Protein AF-A0A969ZII2-F1 (afdb_monomer)

Structure (mmCIF, N/CA/C/O backbone):
data_AF-A0A969ZII2-F1
#
_entry.id   AF-A0A969ZII2-F1
#
loop_
_atom_site.group_PDB
_atom_site.id
_atom_site.type_symbol
_atom_site.label_atom_id
_atom_site.label_alt_id
_atom_site.label_comp_id
_atom_site.label_asym_id
_atom_site.label_entity_id
_atom_site.label_seq_id
_atom_site.pdbx_PDB_ins_code
_atom_site.Cartn_x
_atom_site.Cartn_y
_atom_site.Cartn_z
_atom_site.occupancy
_atom_site.B_iso_or_equiv
_atom_site.auth_seq_id
_atom_site.auth_comp_id
_atom_site.auth_asym_id
_atom_site.auth_atom_id
_atom_site.pdbx_PDB_model_num
ATOM 1 N N . MET A 1 1 ? -21.371 -10.067 -31.100 1.00 40.56 1 MET A N 1
ATOM 2 C CA . MET A 1 1 ? -20.199 -9.182 -30.939 1.00 40.56 1 MET A CA 1
ATOM 3 C C . MET A 1 1 ? -20.716 -7.781 -31.201 1.00 40.56 1 MET A C 1
ATOM 5 O O . MET A 1 1 ? -21.451 -7.639 -32.166 1.00 40.56 1 MET A O 1
ATOM 9 N N . ALA A 1 2 ? -20.507 -6.828 -30.292 1.00 44.78 2 ALA A N 1
ATOM 10 C CA . ALA A 1 2 ? -21.066 -5.484 -30.449 1.00 44.78 2 ALA A CA 1
ATOM 11 C C . ALA A 1 2 ? -20.485 -4.815 -31.708 1.00 44.78 2 ALA A C 1
ATOM 13 O O . ALA A 1 2 ? -19.288 -4.963 -31.960 1.00 44.78 2 ALA A O 1
ATOM 14 N N . ASP A 1 3 ? -21.327 -4.132 -32.487 1.00 52.25 3 ASP A N 1
ATOM 15 C CA . ASP A 1 3 ? -20.919 -3.366 -33.670 1.00 52.25 3 ASP A CA 1
ATOM 16 C C . ASP A 1 3 ? -20.067 -2.174 -33.226 1.00 52.25 3 ASP A C 1
ATOM 18 O O . ASP A 1 3 ? -20.581 -1.133 -32.823 1.00 52.25 3 ASP A O 1
ATOM 22 N N . ILE A 1 4 ? -18.747 -2.353 -33.253 1.00 57.59 4 ILE A N 1
ATOM 23 C CA . ILE A 1 4 ? -17.780 -1.288 -32.986 1.00 57.59 4 ILE A CA 1
ATOM 24 C C . ILE A 1 4 ? -17.683 -0.436 -34.250 1.00 57.59 4 ILE A C 1
ATOM 26 O O . ILE A 1 4 ? -17.290 -0.923 -35.313 1.00 57.59 4 ILE A O 1
ATOM 30 N N . THR A 1 5 ? -18.045 0.839 -34.137 1.00 71.19 5 THR A N 1
ATOM 31 C CA . THR A 1 5 ? -18.025 1.788 -35.252 1.00 71.19 5 THR A CA 1
ATOM 32 C C . THR A 1 5 ? -16.686 2.522 -35.358 1.00 71.19 5 THR A C 1
ATOM 34 O O . THR A 1 5 ? -15.853 2.517 -34.451 1.00 71.19 5 THR A O 1
ATOM 37 N N . LEU A 1 6 ? -16.459 3.187 -36.492 1.00 50.28 6 LEU A N 1
ATOM 38 C CA . LEU A 1 6 ? -15.238 3.960 -36.741 1.00 50.28 6 LEU A CA 1
ATOM 39 C C . LEU A 1 6 ? -15.107 5.170 -35.788 1.00 50.28 6 LEU A C 1
ATOM 41 O O . LEU A 1 6 ? -13.991 5.557 -35.447 1.00 50.28 6 LEU A O 1
ATOM 45 N N . ASP A 1 7 ? -16.236 5.696 -35.299 1.00 62.88 7 ASP A N 1
ATOM 46 C CA . ASP A 1 7 ? -16.294 6.740 -34.265 1.00 62.88 7 ASP A CA 1
ATOM 47 C C . ASP A 1 7 ? -15.874 6.193 -32.887 1.00 62.88 7 ASP A C 1
ATOM 49 O O . ASP A 1 7 ? -15.175 6.869 -32.130 1.00 62.88 7 ASP A O 1
ATOM 53 N N . ASP A 1 8 ? -16.200 4.927 -32.590 1.00 63.50 8 ASP A N 1
ATOM 54 C CA . ASP A 1 8 ? -15.747 4.240 -31.374 1.00 63.50 8 ASP A CA 1
ATOM 55 C C . ASP A 1 8 ? -14.230 4.014 -31.391 1.00 63.50 8 ASP A C 1
ATOM 57 O O . ASP A 1 8 ? -13.564 4.199 -30.373 1.00 63.50 8 ASP A O 1
ATOM 61 N N . LEU A 1 9 ? -13.655 3.688 -32.556 1.00 54.88 9 LEU A N 1
ATOM 62 C CA . LEU A 1 9 ? -12.205 3.539 -32.733 1.00 54.88 9 LEU A CA 1
ATOM 63 C C . LEU A 1 9 ? -11.463 4.883 -32.630 1.00 54.88 9 LEU A C 1
ATOM 65 O O . LEU A 1 9 ? -10.387 4.947 -32.032 1.00 54.88 9 LEU A O 1
ATOM 69 N N . GLN A 1 10 ? -12.042 5.969 -33.151 1.00 49.62 10 GLN A N 1
ATOM 70 C CA . GLN A 1 10 ? -11.464 7.316 -33.058 1.00 49.62 10 GLN A CA 1
ATOM 71 C C . GLN A 1 10 ? -11.546 7.897 -31.638 1.00 49.62 10 GLN A C 1
ATOM 73 O O . GLN A 1 10 ? -10.567 8.477 -31.160 1.00 49.62 10 GLN A O 1
ATOM 78 N N . LYS A 1 11 ? -12.650 7.668 -30.911 1.00 51.59 11 LYS A N 1
ATOM 79 C CA . LYS A 1 11 ? -12.756 8.002 -29.478 1.00 51.59 11 LYS A CA 1
ATOM 80 C C . LYS A 1 11 ? -11.761 7.222 -28.622 1.00 51.59 11 LYS A C 1
ATOM 82 O O . LYS A 1 11 ? -11.220 7.776 -27.665 1.00 51.59 11 LYS A O 1
ATOM 87 N N . ASN A 1 12 ? -11.481 5.966 -28.973 1.00 48.12 12 ASN A N 1
ATOM 88 C CA . ASN A 1 12 ? -10.507 5.147 -28.251 1.00 48.12 12 ASN A CA 1
ATOM 89 C C . ASN A 1 12 ? -9.057 5.604 -28.504 1.00 48.12 12 ASN A C 1
ATOM 91 O O . ASN A 1 12 ? -8.248 5.638 -27.578 1.00 48.12 12 ASN A O 1
ATOM 95 N N . LEU A 1 13 ? -8.737 6.061 -29.723 1.00 43.56 13 LEU A N 1
ATOM 96 C CA . LEU A 1 13 ? -7.446 6.702 -30.015 1.00 43.56 13 LEU A CA 1
ATOM 97 C C . LEU A 1 13 ? -7.246 8.006 -29.223 1.00 43.56 13 LEU A C 1
ATOM 99 O O . LEU A 1 13 ? -6.145 8.261 -28.740 1.00 43.56 13 LEU A O 1
ATOM 103 N N . GLY A 1 14 ? -8.303 8.812 -29.066 1.00 38.31 14 GLY A N 1
ATOM 104 C CA . GLY A 1 14 ? -8.268 10.061 -28.296 1.00 38.31 14 GLY A CA 1
ATOM 105 C C . GLY A 1 14 ? -8.141 9.861 -26.780 1.00 38.31 14 GLY A C 1
ATOM 106 O O . GLY A 1 14 ? -7.474 10.653 -26.115 1.00 38.31 14 GLY A O 1
ATOM 107 N N . ARG A 1 15 ? -8.711 8.777 -26.230 1.00 42.22 15 ARG A N 1
ATOM 108 C CA . ARG A 1 15 ? -8.587 8.419 -24.802 1.00 42.22 15 ARG A CA 1
ATOM 109 C C . ARG A 1 15 ? -7.165 8.046 -24.391 1.00 42.22 15 ARG A C 1
ATOM 111 O O . ARG A 1 15 ? -6.749 8.388 -23.290 1.00 42.22 15 ARG A O 1
ATOM 118 N N . ASN A 1 16 ? -6.397 7.415 -25.279 1.00 42.41 16 ASN A N 1
ATOM 119 C CA . ASN A 1 16 ? -5.027 6.975 -24.985 1.00 42.41 16 ASN A CA 1
ATOM 120 C C . ASN A 1 16 ? -4.009 8.123 -24.810 1.00 42.41 16 ASN A C 1
ATOM 122 O O . ASN A 1 16 ? -2.854 7.866 -24.468 1.00 42.41 16 ASN A O 1
ATOM 126 N N . LEU A 1 17 ? -4.413 9.383 -25.021 1.00 36.66 17 LEU A N 1
ATOM 127 C CA . LEU A 1 17 ? -3.528 10.554 -24.979 1.00 36.66 17 LEU A CA 1
ATOM 128 C C . LEU A 1 17 ? -3.891 11.598 -23.907 1.00 36.66 17 LEU A C 1
ATOM 130 O O . LEU A 1 17 ? -3.205 12.615 -23.812 1.00 36.66 17 LEU A O 1
ATOM 134 N N . GLN A 1 18 ? -4.907 11.366 -23.068 1.00 31.83 18 GLN A N 1
ATOM 135 C CA . GLN A 1 18 ? -5.257 12.272 -21.965 1.00 31.83 18 GLN A CA 1
ATOM 136 C C . GLN A 1 18 ? -4.977 11.636 -20.597 1.00 31.83 18 GLN A C 1
ATOM 138 O O . GLN A 1 18 ? -5.741 10.790 -20.142 1.00 31.83 18 GLN A O 1
ATOM 143 N N . PRO A 1 19 ? -3.920 12.059 -19.885 1.00 51.47 19 PRO A N 1
ATOM 144 C CA . PRO A 1 19 ? -3.847 11.864 -18.446 1.00 51.47 19 PRO A CA 1
ATOM 145 C C . PRO A 1 19 ? -4.670 12.971 -17.770 1.00 51.47 19 PRO A C 1
ATOM 147 O O . PRO A 1 19 ? -4.421 14.134 -18.075 1.00 51.47 19 PRO A O 1
ATOM 150 N N . THR A 1 20 ? -5.644 12.630 -16.907 1.00 45.88 20 THR A N 1
ATOM 151 C CA . THR A 1 20 ? -5.946 13.303 -15.605 1.00 45.88 20 THR A CA 1
ATOM 152 C C . THR A 1 20 ? -7.371 13.135 -15.042 1.00 45.88 20 THR A C 1
ATOM 154 O O . THR A 1 20 ? -7.549 13.438 -13.870 1.00 45.88 20 THR A O 1
ATOM 157 N N . GLN A 1 21 ? -8.382 12.620 -15.757 1.00 46.78 21 GLN A N 1
ATOM 158 C CA . GLN A 1 21 ? -9.757 12.587 -15.195 1.00 46.78 21 GLN A CA 1
ATOM 159 C C . GLN A 1 21 ? -10.132 11.351 -14.350 1.00 46.78 21 GLN A C 1
ATOM 161 O O . GLN A 1 21 ? -11.134 11.401 -13.644 1.00 46.78 21 GLN A O 1
ATOM 166 N N . ASP A 1 22 ? -9.353 10.266 -14.369 1.00 59.78 22 ASP A N 1
ATOM 167 C CA . ASP A 1 22 ? -9.780 8.992 -13.758 1.00 59.78 22 ASP A CA 1
ATOM 168 C C . ASP A 1 22 ? -9.382 8.843 -12.276 1.00 59.78 22 ASP A C 1
ATOM 170 O O . ASP A 1 22 ? -10.135 8.305 -11.466 1.00 59.78 22 ASP A O 1
ATOM 174 N N . THR A 1 23 ? -8.219 9.369 -11.877 1.00 64.31 23 THR A N 1
ATOM 175 C CA . THR A 1 23 ? -7.648 9.145 -10.536 1.00 64.31 23 THR A CA 1
ATOM 176 C C . THR A 1 23 ? -8.426 9.819 -9.408 1.00 64.31 23 THR A C 1
ATOM 178 O O . THR A 1 23 ? -8.625 9.194 -8.369 1.00 64.31 23 THR A O 1
ATOM 181 N N . ASP A 1 24 ? -8.919 11.044 -9.604 1.00 69.00 24 ASP A N 1
ATOM 182 C CA . ASP A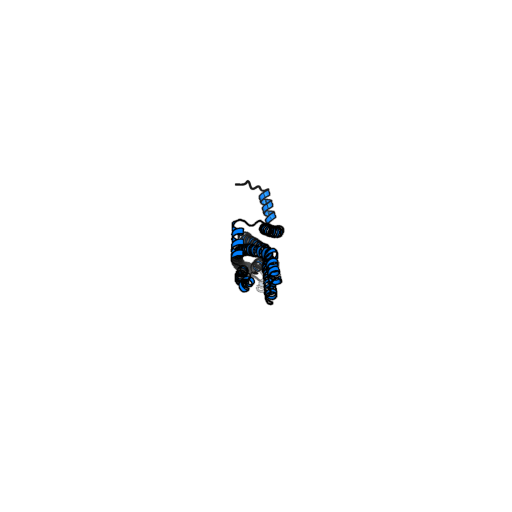 1 24 ? -9.712 11.737 -8.577 1.00 69.00 24 ASP A CA 1
ATOM 183 C C . ASP A 1 24 ? -11.092 11.083 -8.396 1.00 69.00 24 ASP A C 1
ATOM 185 O O . ASP A 1 24 ? -11.604 11.006 -7.278 1.00 69.00 24 ASP A O 1
ATOM 189 N N . SER A 1 25 ? -11.666 10.539 -9.477 1.00 76.06 25 SER A N 1
ATOM 190 C CA . SER A 1 25 ? -12.941 9.814 -9.424 1.00 76.06 25 SER A CA 1
ATOM 191 C C . SER A 1 25 ? -12.815 8.484 -8.671 1.00 76.06 25 SER A C 1
ATOM 193 O O . SER A 1 25 ? -13.631 8.201 -7.796 1.00 76.06 25 SER A O 1
ATOM 195 N N . LEU A 1 26 ? -11.731 7.736 -8.913 1.00 75.06 26 LEU A N 1
ATOM 196 C CA . LEU A 1 26 ? -11.409 6.480 -8.227 1.00 75.06 26 LEU A CA 1
ATOM 197 C C . LEU A 1 26 ? -11.222 6.679 -6.718 1.00 75.06 26 LEU A C 1
ATOM 199 O O . LEU A 1 26 ? -11.637 5.845 -5.913 1.00 75.06 26 LEU A O 1
ATOM 203 N N . VAL A 1 27 ? -10.590 7.786 -6.320 1.00 78.12 27 VAL A N 1
ATOM 204 C CA . VAL A 1 27 ? -10.387 8.129 -4.906 1.00 78.12 27 VAL A CA 1
ATOM 205 C C . VAL A 1 27 ? -11.717 8.374 -4.209 1.00 78.12 27 VAL A C 1
ATOM 207 O O . VAL A 1 27 ? -11.937 7.850 -3.116 1.00 78.12 27 VAL A O 1
ATOM 210 N N . GLU A 1 28 ? -12.596 9.167 -4.820 1.00 80.44 28 GLU A N 1
ATOM 211 C CA . GLU A 1 28 ? -13.904 9.464 -4.239 1.00 80.44 28 GLU A CA 1
ATOM 212 C C . GLU A 1 28 ? -14.836 8.250 -4.244 1.00 80.44 28 GLU A C 1
ATOM 214 O O . GLU A 1 28 ? -15.567 8.043 -3.279 1.00 80.44 28 GLU A O 1
ATOM 219 N N . GLU A 1 29 ? -14.768 7.386 -5.256 1.00 81.44 29 GLU A N 1
ATOM 220 C CA . GLU A 1 29 ? -15.540 6.142 -5.301 1.00 81.44 29 GLU A CA 1
ATOM 221 C C . GLU A 1 29 ? -15.177 5.200 -4.142 1.00 81.44 29 GLU A C 1
ATOM 223 O O . GLU A 1 29 ? -16.057 4.794 -3.380 1.00 81.44 29 GLU A O 1
ATOM 228 N N . VAL A 1 30 ? -13.880 4.945 -3.923 1.00 82.38 30 VAL A N 1
ATOM 229 C CA . VAL A 1 30 ? -13.403 4.089 -2.819 1.00 82.38 30 VAL A CA 1
ATOM 230 C C . VAL A 1 30 ? -13.767 4.676 -1.453 1.00 82.38 30 VAL A C 1
ATOM 232 O O . VAL A 1 30 ? -14.183 3.947 -0.550 1.00 82.38 30 VAL A O 1
ATOM 235 N N . LYS A 1 31 ? -13.638 5.998 -1.276 1.00 82.38 31 LYS A N 1
ATOM 236 C CA . LYS A 1 31 ? -14.053 6.657 -0.028 1.00 82.38 31 LYS A CA 1
ATOM 237 C C . LYS A 1 31 ? -15.551 6.512 0.213 1.00 82.38 31 LYS A C 1
ATOM 239 O O . LYS A 1 31 ? -15.955 6.240 1.342 1.00 82.38 31 LYS A O 1
ATOM 244 N N . ASN A 1 32 ? -16.365 6.699 -0.824 1.00 82.75 32 ASN A N 1
ATOM 245 C CA . ASN A 1 32 ? -17.815 6.595 -0.722 1.00 82.75 32 ASN A CA 1
ATOM 246 C C . ASN A 1 32 ? -18.251 5.173 -0.369 1.00 82.75 32 ASN A C 1
ATOM 248 O O . ASN A 1 32 ? -19.085 5.012 0.520 1.00 82.75 32 ASN A O 1
ATOM 252 N N . GLU A 1 33 ? -17.656 4.153 -0.989 1.00 81.69 33 GLU A N 1
ATOM 253 C CA . GLU A 1 33 ? -17.931 2.747 -0.677 1.00 81.69 33 GLU A CA 1
ATOM 254 C C . GLU A 1 33 ? -17.661 2.442 0.804 1.00 81.69 33 GLU A C 1
ATOM 256 O O . GLU A 1 33 ? -18.548 1.973 1.523 1.00 81.69 33 GLU A O 1
ATOM 261 N N . LEU A 1 34 ? -16.479 2.814 1.302 1.00 82.75 34 LEU A N 1
ATOM 262 C CA . LEU A 1 34 ? -16.114 2.624 2.708 1.00 82.75 34 LEU A CA 1
ATOM 263 C C . LEU A 1 34 ? -17.000 3.429 3.662 1.00 82.75 34 LEU A C 1
ATOM 265 O O . LEU A 1 34 ? -17.368 2.932 4.723 1.00 82.75 34 LEU A O 1
ATOM 269 N N . ALA A 1 35 ? -17.394 4.646 3.287 1.00 81.25 35 ALA A N 1
ATOM 270 C CA . ALA A 1 35 ? -18.281 5.478 4.095 1.00 81.25 35 ALA A CA 1
ATOM 271 C C . ALA A 1 35 ? -19.729 4.962 4.135 1.00 81.25 35 ALA A C 1
ATOM 273 O O . ALA A 1 35 ? -20.457 5.257 5.086 1.00 81.25 35 ALA A O 1
ATOM 274 N N . VAL A 1 36 ? -20.183 4.244 3.105 1.00 80.75 36 VAL A N 1
ATOM 275 C CA . VAL A 1 36 ? -21.481 3.552 3.113 1.00 80.75 36 VAL A CA 1
ATOM 276 C C . VAL A 1 36 ? -21.415 2.341 4.036 1.00 80.75 36 VAL A C 1
ATOM 278 O O . VAL A 1 36 ? -22.303 2.167 4.866 1.00 80.75 36 VAL A O 1
ATOM 281 N N . ILE A 1 37 ? -20.343 1.552 3.946 1.00 78.19 37 ILE A N 1
ATOM 282 C CA . ILE A 1 37 ? -20.121 0.388 4.812 1.00 78.19 37 ILE A CA 1
ATOM 283 C C . ILE A 1 37 ? -20.026 0.807 6.286 1.00 78.19 37 ILE A C 1
ATOM 285 O O . ILE A 1 37 ? -20.626 0.165 7.147 1.00 78.19 37 ILE A O 1
ATOM 289 N N . ASP A 1 38 ? -19.329 1.908 6.576 1.00 78.00 38 ASP A N 1
ATOM 290 C CA . ASP A 1 38 ? -19.155 2.409 7.943 1.00 78.00 38 ASP A CA 1
ATOM 291 C C . ASP A 1 38 ? -20.472 2.854 8.596 1.00 78.00 38 ASP A C 1
ATOM 293 O O . ASP A 1 38 ? -20.647 2.746 9.808 1.00 78.00 38 ASP A O 1
ATOM 297 N N . ARG A 1 39 ? -21.410 3.360 7.785 1.00 77.06 39 ARG A N 1
ATOM 298 C CA . ARG A 1 39 ? -22.725 3.853 8.228 1.00 77.06 39 ARG A CA 1
ATOM 299 C C . ARG A 1 39 ? -23.831 2.799 8.162 1.00 77.06 39 ARG A C 1
ATOM 301 O O . ARG A 1 39 ? -24.947 3.079 8.591 1.00 77.06 39 ARG A O 1
ATOM 308 N N . GLY A 1 40 ? -23.549 1.631 7.592 1.00 75.69 40 GLY A N 1
ATOM 309 C CA . GLY A 1 40 ? -24.519 0.554 7.440 1.00 75.69 40 GLY A CA 1
ATOM 310 C C . GLY A 1 40 ? -24.872 -0.113 8.769 1.00 75.69 40 GLY A C 1
ATOM 311 O O . GLY A 1 40 ? -24.063 -0.166 9.696 1.00 75.69 40 GLY A O 1
ATOM 312 N N . GLU A 1 41 ? -26.084 -0.661 8.852 1.00 77.75 41 GLU A N 1
ATOM 313 C CA . GLU A 1 41 ? -26.461 -1.538 9.961 1.00 77.75 41 GLU A CA 1
ATOM 314 C C . GLU A 1 41 ? -25.628 -2.827 9.940 1.00 77.75 41 GLU A C 1
ATOM 316 O O . GLU A 1 41 ? -25.275 -3.350 8.877 1.00 77.75 41 GLU A O 1
ATOM 321 N N . LEU A 1 42 ? -25.327 -3.357 11.129 1.00 81.31 42 LEU A N 1
ATOM 322 C CA . LEU A 1 42 ? -24.624 -4.628 11.257 1.00 81.31 42 LEU A CA 1
ATOM 323 C C . LEU A 1 42 ? -25.468 -5.752 10.655 1.00 81.31 42 LEU A C 1
ATOM 325 O O . LEU A 1 42 ? -26.611 -5.976 11.054 1.00 81.31 42 LEU A O 1
ATOM 329 N N . LYS A 1 43 ? -24.867 -6.526 9.753 1.00 87.81 43 LYS A N 1
ATOM 330 C CA . LYS A 1 43 ? -25.442 -7.798 9.306 1.00 87.81 43 LYS A CA 1
ATOM 331 C C . LYS A 1 43 ? -25.554 -8.772 10.493 1.00 87.81 43 LYS A C 1
ATOM 333 O O . LYS A 1 43 ? -24.776 -8.650 11.441 1.00 87.81 43 LYS A O 1
ATOM 338 N N . PRO A 1 44 ? -26.435 -9.789 10.437 1.00 86.62 44 PRO A N 1
ATOM 339 C CA . PRO A 1 44 ? -26.610 -10.748 11.533 1.00 86.62 44 PRO A CA 1
ATOM 340 C C . PRO A 1 44 ? -25.304 -11.406 12.009 1.00 86.62 44 PRO A C 1
ATOM 342 O O . PRO A 1 44 ? -25.056 -11.486 13.207 1.00 86.62 44 PRO A O 1
ATOM 345 N N . GLU A 1 45 ? -24.427 -11.792 11.081 1.00 86.81 45 GLU A N 1
ATOM 346 C CA . GLU A 1 45 ? -23.110 -12.374 11.395 1.00 86.81 45 GLU A CA 1
ATOM 347 C C . GLU A 1 45 ? -22.187 -11.376 12.112 1.00 86.81 45 GLU A C 1
ATOM 349 O O . GLU A 1 45 ? -21.505 -11.714 13.076 1.00 86.81 45 GLU A O 1
ATOM 354 N N . GLN A 1 46 ? -22.194 -10.115 11.671 1.00 87.69 46 GLN A N 1
ATOM 355 C CA . GLN A 1 46 ? -21.420 -9.045 12.301 1.00 87.69 46 GLN A CA 1
ATOM 356 C C . GLN A 1 46 ? -21.956 -8.735 13.700 1.00 87.69 46 GLN A C 1
ATOM 358 O O . GLN A 1 46 ? -21.175 -8.485 14.613 1.00 87.69 46 GLN A O 1
ATOM 363 N N . ARG A 1 47 ? -23.282 -8.789 13.882 1.00 91.88 47 ARG A N 1
ATOM 364 C CA . ARG A 1 47 ? -23.922 -8.615 15.186 1.00 91.88 47 ARG A CA 1
ATOM 365 C C . ARG A 1 47 ? -23.514 -9.716 16.157 1.00 91.88 47 ARG A C 1
ATOM 367 O O . ARG A 1 47 ? -23.075 -9.394 17.254 1.00 91.88 47 ARG A O 1
ATOM 374 N N . GLN A 1 48 ? -23.572 -10.975 15.725 1.00 92.25 48 GLN A N 1
ATOM 375 C CA . GLN A 1 48 ? -23.101 -12.100 16.530 1.00 92.25 48 GLN A CA 1
ATOM 376 C C . GLN A 1 48 ? -21.641 -11.897 16.949 1.00 92.25 48 GLN A C 1
ATOM 378 O O . GLN A 1 48 ? -21.306 -12.066 18.117 1.00 92.25 48 GLN A O 1
ATOM 383 N N . ARG A 1 49 ? -20.778 -11.469 16.019 1.00 92.25 49 ARG A N 1
ATOM 384 C CA . ARG A 1 49 ? -19.366 -11.243 16.333 1.00 92.25 49 ARG A CA 1
ATOM 385 C C . ARG A 1 49 ? -19.149 -10.098 17.324 1.00 92.25 49 ARG A C 1
ATOM 387 O O . ARG A 1 49 ? -18.262 -10.190 18.166 1.00 92.25 49 ARG A O 1
ATOM 394 N N . VAL A 1 50 ? -19.946 -9.032 17.238 1.00 93.50 50 VAL A N 1
ATOM 395 C CA . VAL A 1 50 ? -19.948 -7.948 18.234 1.00 93.50 50 VAL A CA 1
ATOM 396 C C . VAL A 1 50 ? -20.342 -8.486 19.607 1.00 93.50 50 VAL A C 1
ATOM 398 O O . VAL A 1 50 ? -19.642 -8.212 20.577 1.00 93.50 50 VAL A O 1
ATOM 401 N N . ASP A 1 51 ? -21.406 -9.284 19.690 1.00 93.25 51 ASP A N 1
ATOM 402 C CA . ASP A 1 51 ? -21.871 -9.862 20.953 1.00 93.25 51 ASP A CA 1
ATOM 403 C C . ASP A 1 51 ? -20.828 -10.829 21.561 1.00 93.25 51 ASP A C 1
ATOM 405 O O . ASP A 1 51 ? -20.593 -10.797 22.769 1.00 93.25 51 ASP A O 1
ATOM 409 N N . GLU A 1 52 ? -20.122 -11.610 20.734 1.00 93.44 52 GLU A N 1
ATOM 410 C CA . GLU A 1 52 ? -18.983 -12.443 21.158 1.00 93.44 52 GLU A CA 1
ATOM 411 C C . GLU A 1 52 ? -17.851 -11.595 21.758 1.00 93.44 52 GLU A C 1
ATOM 413 O O . GLU A 1 52 ? -17.431 -11.852 22.886 1.00 93.44 52 GLU A O 1
ATOM 418 N N . ILE A 1 53 ? -17.412 -10.535 21.062 1.00 93.38 53 ILE A N 1
ATOM 419 C CA . ILE A 1 53 ? -16.363 -9.620 21.553 1.00 93.38 53 ILE A CA 1
ATOM 420 C C . ILE A 1 53 ? -16.767 -8.993 22.894 1.00 93.38 53 ILE A C 1
ATOM 422 O O . ILE A 1 53 ? -15.927 -8.844 23.779 1.00 93.38 53 ILE A O 1
ATOM 426 N N . LYS A 1 54 ? -18.047 -8.632 23.059 1.00 93.19 54 LYS A N 1
ATOM 427 C CA . LYS A 1 54 ? -18.567 -8.099 24.326 1.00 93.19 54 LYS A CA 1
ATOM 428 C C . LYS A 1 54 ? -18.499 -9.132 25.446 1.00 93.19 54 LYS A C 1
ATOM 430 O O . LYS A 1 54 ? -18.124 -8.781 26.556 1.00 93.19 54 LYS A O 1
ATOM 435 N N . SER A 1 55 ? -18.848 -10.387 25.158 1.00 91.06 55 SER A N 1
ATOM 436 C CA . SER A 1 55 ? -18.851 -11.466 26.155 1.00 91.06 55 SER A CA 1
ATOM 437 C C . SER A 1 55 ? -17.454 -11.873 26.631 1.00 91.06 55 SER A C 1
ATOM 439 O O . SER A 1 55 ? -17.310 -12.367 27.746 1.00 91.06 55 SER A O 1
ATOM 441 N N . GLU A 1 56 ? -16.434 -11.661 25.799 1.00 88.75 56 GLU A N 1
ATOM 442 C CA . GL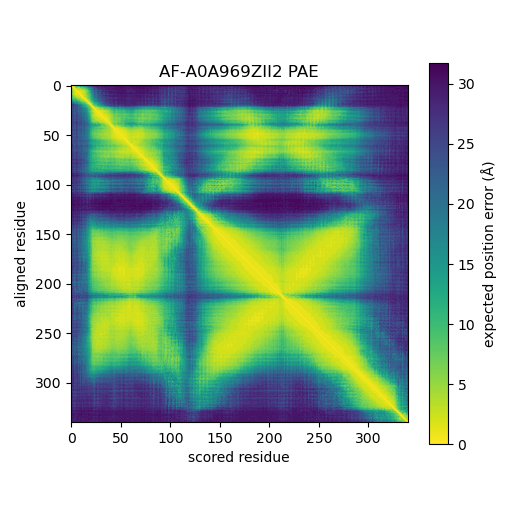U A 1 56 ? -15.040 -11.970 26.122 1.00 88.75 56 GLU A CA 1
ATOM 443 C C . GLU A 1 56 ? -14.360 -10.882 26.967 1.00 88.75 56 GLU A C 1
ATOM 445 O O . GLU A 1 56 ? -13.317 -11.159 27.552 1.00 88.75 56 GLU A O 1
ATOM 450 N N . LEU A 1 57 ? -14.913 -9.661 27.028 1.00 90.06 57 LEU A N 1
ATOM 451 C CA . LEU A 1 57 ? -14.298 -8.538 27.735 1.00 90.06 57 LEU A CA 1
ATOM 452 C C . LEU A 1 57 ? -14.764 -8.452 29.193 1.00 90.06 57 LEU A C 1
ATOM 454 O O . LEU A 1 57 ? -15.916 -8.123 29.470 1.00 90.06 57 LEU A O 1
ATOM 458 N N . ASP A 1 58 ? -13.824 -8.611 30.120 1.00 89.50 58 ASP A N 1
ATOM 459 C CA . ASP A 1 58 ? -14.001 -8.253 31.525 1.00 89.50 58 ASP A CA 1
ATOM 460 C C . ASP A 1 58 ? -13.358 -6.888 31.829 1.00 89.50 58 ASP A C 1
ATOM 462 O O . ASP A 1 58 ? -12.136 -6.732 31.791 1.00 89.50 58 ASP A O 1
ATOM 466 N N . LEU A 1 59 ? -14.183 -5.889 32.161 1.00 87.19 59 LEU A N 1
ATOM 467 C CA . LEU A 1 59 ? -13.716 -4.550 32.548 1.00 87.19 59 LEU A CA 1
ATOM 468 C C . LEU A 1 59 ? -13.026 -4.518 33.920 1.00 87.19 59 LEU A C 1
ATOM 470 O O . LEU A 1 59 ? -12.353 -3.537 34.232 1.00 87.19 59 LEU A O 1
ATOM 474 N N . LEU A 1 60 ? -13.180 -5.555 34.746 1.00 87.62 60 LEU A N 1
ATOM 475 C CA . LEU A 1 60 ? -12.446 -5.685 36.008 1.00 87.62 60 LEU A CA 1
ATOM 476 C C . LEU A 1 60 ? -11.018 -6.195 35.776 1.00 87.62 60 LEU A C 1
ATOM 478 O O . LEU A 1 60 ? -10.131 -5.956 36.599 1.00 87.62 60 LEU A O 1
ATOM 482 N N . ASP A 1 61 ? -10.765 -6.834 34.632 1.00 87.81 61 ASP A N 1
ATOM 483 C CA . ASP A 1 61 ? -9.428 -7.204 34.194 1.00 87.81 61 ASP A CA 1
ATOM 484 C C . ASP A 1 61 ? -8.774 -6.036 33.435 1.00 87.81 61 ASP A C 1
ATOM 486 O O . ASP A 1 61 ? -8.986 -5.783 32.241 1.00 87.81 61 ASP A O 1
ATOM 490 N N . SER A 1 62 ? -7.904 -5.315 34.148 1.00 79.62 62 SER A N 1
ATOM 491 C CA . SER A 1 62 ? -7.127 -4.207 33.581 1.00 79.62 62 SER A CA 1
ATOM 492 C C . SER A 1 62 ? -6.300 -4.626 32.357 1.00 79.62 62 SER A C 1
ATOM 494 O O . SER A 1 62 ? -6.075 -3.809 31.463 1.00 79.62 62 SER A O 1
ATOM 496 N N . ASN A 1 63 ? -5.857 -5.885 32.272 1.00 85.31 63 ASN A N 1
ATOM 497 C CA . ASN A 1 63 ? -5.065 -6.365 31.142 1.00 85.31 63 ASN A CA 1
ATOM 498 C C . ASN A 1 63 ? -5.923 -6.534 29.878 1.00 85.31 63 ASN A C 1
ATOM 500 O O . ASN A 1 63 ? -5.491 -6.155 28.784 1.00 85.31 63 ASN A O 1
ATOM 504 N N . GLN A 1 64 ? -7.152 -7.036 30.010 1.00 87.50 64 GLN A N 1
ATOM 505 C CA . GLN A 1 64 ? -8.081 -7.158 28.879 1.00 87.50 64 GLN A CA 1
ATOM 506 C C . GLN A 1 64 ? -8.487 -5.787 28.336 1.00 87.50 64 GLN A C 1
ATOM 508 O O . GLN A 1 64 ? -8.467 -5.561 27.126 1.00 87.50 64 GLN A O 1
ATOM 513 N N . THR A 1 65 ? -8.727 -4.828 29.231 1.00 85.81 65 THR A N 1
ATOM 514 C CA . THR A 1 65 ? -9.041 -3.440 28.865 1.00 85.81 65 THR A CA 1
ATOM 515 C C . THR A 1 65 ? -7.907 -2.781 28.064 1.00 85.81 65 THR A C 1
ATOM 517 O O . THR A 1 65 ? -8.147 -2.097 27.068 1.00 85.81 65 THR A O 1
ATOM 520 N N . VAL A 1 66 ? -6.650 -3.013 28.457 1.00 86.44 66 VAL A N 1
ATOM 521 C CA . VAL A 1 66 ? -5.462 -2.455 27.780 1.00 86.44 66 VAL A CA 1
ATOM 522 C C . VAL A 1 66 ? -5.200 -3.123 26.426 1.00 86.44 66 VAL A C 1
ATOM 524 O O . VAL A 1 66 ? -4.774 -2.463 25.471 1.00 86.44 66 VAL A O 1
ATOM 527 N N . THR A 1 67 ? -5.449 -4.429 26.328 1.00 88.38 67 THR A N 1
ATOM 528 C CA . THR A 1 67 ? -5.181 -5.228 25.122 1.00 88.38 67 THR A CA 1
ATOM 529 C C . THR A 1 67 ? -6.346 -5.267 24.131 1.00 88.38 67 THR A C 1
ATOM 531 O O . THR A 1 67 ? -6.184 -5.781 23.019 1.00 88.38 67 THR A O 1
ATOM 534 N N . PHE A 1 68 ? -7.485 -4.654 24.465 1.00 92.44 68 PHE A N 1
ATOM 535 C CA . PHE A 1 68 ? -8.661 -4.585 23.603 1.00 92.44 68 PHE A CA 1
ATOM 536 C C . PHE A 1 68 ? -8.332 -4.037 22.207 1.00 92.44 68 PHE A C 1
ATOM 538 O O . PHE A 1 68 ? -7.750 -2.960 22.054 1.00 92.44 68 PHE A O 1
ATOM 545 N N . GLY A 1 69 ? -8.673 -4.804 21.169 1.00 87.94 69 GLY A N 1
ATOM 546 C CA . GLY A 1 69 ? -8.419 -4.448 19.770 1.00 87.94 69 GLY A CA 1
ATOM 547 C C . GLY A 1 69 ? -6.940 -4.400 19.350 1.00 87.94 69 GLY A C 1
ATOM 548 O O . GLY A 1 69 ? -6.659 -4.141 18.181 1.00 87.94 69 GLY A O 1
ATOM 549 N N . VAL A 1 70 ? -5.974 -4.689 20.238 1.00 87.62 70 VAL A N 1
ATOM 550 C CA . VAL A 1 70 ? -4.535 -4.694 19.892 1.00 87.62 70 VAL A CA 1
ATOM 551 C C . VAL A 1 70 ? -4.221 -5.750 18.835 1.00 87.62 70 VAL A C 1
ATOM 553 O O . VAL A 1 70 ? -3.404 -5.502 17.950 1.00 87.62 70 VAL A O 1
ATOM 556 N N . GLY A 1 71 ? -4.889 -6.906 18.890 1.00 85.44 71 GLY A N 1
ATOM 557 C CA . GLY A 1 71 ? -4.747 -7.955 17.877 1.00 85.44 71 GLY A CA 1
ATOM 558 C C . GLY A 1 71 ? -5.095 -7.454 16.474 1.00 85.44 71 GLY A C 1
ATOM 559 O O . GLY A 1 71 ? -4.315 -7.659 15.546 1.00 85.44 71 GLY A O 1
ATOM 560 N N . ALA A 1 72 ? -6.206 -6.723 16.342 1.00 81.00 72 ALA A N 1
ATOM 561 C CA . ALA A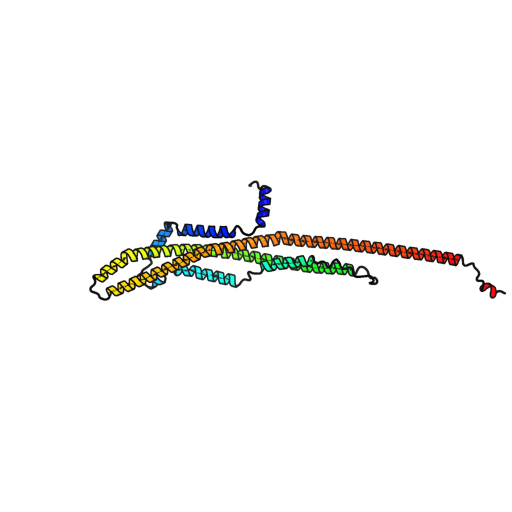 1 72 ? -6.608 -6.103 15.083 1.00 81.00 72 ALA A CA 1
ATOM 562 C C . ALA A 1 72 ? -5.559 -5.080 14.611 1.00 81.00 72 ALA A C 1
ATOM 564 O O . ALA A 1 72 ? -5.105 -5.149 13.471 1.00 81.00 72 ALA A O 1
ATOM 565 N N . GLN A 1 73 ? -5.102 -4.183 15.498 1.00 78.50 73 GLN A N 1
ATOM 566 C CA . GLN A 1 73 ? -4.081 -3.164 15.187 1.00 78.50 73 GLN A CA 1
ATOM 567 C C . GLN A 1 73 ? -2.737 -3.768 14.745 1.00 78.50 73 GLN A C 1
ATOM 569 O O . GLN A 1 73 ? -2.104 -3.259 13.818 1.00 78.50 73 GLN A O 1
ATOM 574 N N . ARG A 1 74 ? -2.297 -4.866 15.374 1.00 81.44 74 ARG A N 1
ATOM 575 C CA . ARG A 1 74 ? -1.006 -5.503 15.072 1.00 81.44 74 ARG A CA 1
ATOM 576 C C . ARG A 1 74 ? -0.981 -6.147 13.684 1.00 81.44 74 ARG A C 1
ATOM 578 O O . ARG A 1 74 ? 0.023 -6.007 12.993 1.00 81.44 74 ARG A O 1
ATOM 585 N N . LYS A 1 75 ? -2.081 -6.769 13.239 1.00 74.56 75 LYS A N 1
ATOM 586 C CA . LYS A 1 75 ? -2.162 -7.397 11.904 1.00 74.56 75 LYS A CA 1
ATOM 587 C C . LYS A 1 75 ? -1.824 -6.417 10.776 1.00 74.56 75 LYS A C 1
ATOM 589 O O . LYS A 1 75 ? -1.108 -6.790 9.849 1.00 74.56 75 LYS A O 1
ATOM 594 N N . LEU A 1 76 ? -2.295 -5.167 10.860 1.00 71.19 76 LEU A N 1
ATOM 595 C CA . LEU A 1 76 ? -1.962 -4.147 9.862 1.00 71.19 76 LEU A CA 1
ATOM 596 C C . LEU A 1 76 ? -0.484 -3.740 9.932 1.00 71.19 76 LEU A C 1
ATOM 598 O O . LEU A 1 76 ? 0.145 -3.579 8.886 1.00 71.19 76 LEU A O 1
ATOM 602 N N . SER A 1 77 ? 0.066 -3.571 11.139 1.00 72.88 77 SER A N 1
ATOM 603 C CA . SER A 1 77 ? 1.477 -3.207 11.329 1.00 72.88 77 SER A CA 1
ATOM 604 C C . SER A 1 77 ? 2.403 -4.257 10.716 1.00 72.88 77 SER A C 1
ATOM 606 O O . SER A 1 77 ? 3.217 -3.923 9.860 1.00 72.88 77 SER A O 1
ATOM 608 N N . ASP A 1 78 ? 2.211 -5.531 11.071 1.00 74.06 78 ASP A N 1
ATOM 609 C CA . ASP A 1 78 ? 3.049 -6.641 10.598 1.00 74.06 78 ASP A CA 1
ATOM 610 C C . ASP A 1 78 ? 3.003 -6.766 9.064 1.00 74.06 78 ASP A C 1
ATOM 612 O O . ASP A 1 78 ? 4.008 -7.028 8.390 1.00 74.06 78 ASP A O 1
ATOM 616 N N . PHE A 1 79 ? 1.822 -6.540 8.485 1.00 66.75 79 PHE A N 1
ATOM 617 C CA . PHE A 1 79 ? 1.645 -6.556 7.040 1.00 66.75 79 PHE A CA 1
ATOM 618 C C . PHE A 1 79 ? 2.287 -5.337 6.355 1.00 66.75 79 PHE A C 1
ATOM 620 O O . PHE A 1 79 ? 2.952 -5.482 5.325 1.00 66.75 79 PHE A O 1
ATOM 627 N N . SER A 1 80 ? 2.161 -4.146 6.945 1.00 68.81 80 SER A N 1
ATOM 628 C CA . SER A 1 80 ? 2.794 -2.922 6.437 1.00 68.81 80 SER A CA 1
ATOM 629 C C . SER A 1 80 ? 4.319 -3.032 6.467 1.00 68.81 80 SER A C 1
ATOM 631 O O . SER A 1 80 ? 4.973 -2.685 5.484 1.00 68.81 80 SER A O 1
ATOM 633 N N . ASP A 1 81 ? 4.886 -3.610 7.527 1.00 70.69 81 ASP A N 1
ATOM 634 C CA . ASP A 1 81 ? 6.320 -3.895 7.631 1.00 70.69 81 ASP A CA 1
ATOM 635 C C . ASP A 1 81 ? 6.774 -4.909 6.574 1.00 70.69 81 ASP A C 1
ATOM 637 O O . ASP A 1 81 ? 7.839 -4.768 5.966 1.00 70.69 81 ASP A O 1
ATOM 641 N N . THR A 1 82 ? 5.944 -5.915 6.289 1.00 68.69 82 THR A N 1
ATOM 642 C CA . THR A 1 82 ? 6.206 -6.891 5.222 1.00 68.69 82 THR A CA 1
ATOM 643 C C . THR A 1 82 ? 6.276 -6.217 3.851 1.00 68.69 82 THR A C 1
ATOM 645 O O . THR A 1 82 ? 7.165 -6.529 3.053 1.00 68.69 82 THR A O 1
ATOM 648 N N . ILE A 1 83 ? 5.381 -5.268 3.568 1.00 66.75 83 ILE A N 1
ATOM 649 C CA . ILE A 1 83 ? 5.402 -4.509 2.313 1.00 66.75 83 ILE A CA 1
ATOM 650 C C . ILE A 1 83 ? 6.569 -3.536 2.267 1.00 66.75 83 ILE A C 1
ATOM 652 O O . ILE A 1 83 ? 7.281 -3.507 1.265 1.00 66.75 83 ILE A O 1
ATOM 656 N N . LEU A 1 84 ? 6.829 -2.798 3.344 1.00 66.56 84 LEU A N 1
ATOM 657 C CA . LEU A 1 84 ? 7.961 -1.881 3.416 1.00 66.56 84 LEU A CA 1
ATOM 658 C C . LEU A 1 84 ? 9.281 -2.613 3.150 1.00 66.56 84 LEU A C 1
ATOM 660 O O . LEU A 1 84 ? 10.097 -2.136 2.367 1.00 66.56 84 LEU A O 1
ATOM 664 N N . ASN A 1 85 ? 9.468 -3.806 3.717 1.00 66.75 85 ASN A N 1
ATOM 665 C CA . ASN A 1 85 ? 10.644 -4.638 3.457 1.00 66.75 85 ASN A CA 1
ATOM 666 C C . ASN A 1 85 ? 10.721 -5.131 2.002 1.00 66.75 85 ASN A C 1
ATOM 668 O O . ASN A 1 85 ? 11.814 -5.239 1.443 1.00 66.75 85 ASN A O 1
ATOM 672 N N . LYS A 1 86 ? 9.581 -5.406 1.358 1.00 64.81 86 LYS A N 1
ATOM 673 C CA . LYS A 1 86 ? 9.529 -5.773 -0.067 1.00 64.81 86 LYS A CA 1
ATOM 674 C C . LYS A 1 86 ? 9.793 -4.583 -0.996 1.00 64.81 86 LYS A C 1
ATOM 676 O O . LYS A 1 86 ? 10.366 -4.792 -2.060 1.00 64.81 86 LYS A O 1
ATOM 681 N N . VAL A 1 87 ? 9.394 -3.368 -0.616 1.00 63.47 87 VAL A N 1
ATOM 682 C CA . VAL A 1 87 ? 9.553 -2.138 -1.418 1.00 63.47 87 VAL A CA 1
ATOM 683 C C . VAL A 1 87 ? 10.935 -1.507 -1.228 1.00 63.47 87 VAL A C 1
ATOM 685 O O . VAL A 1 87 ? 11.568 -1.128 -2.204 1.00 63.47 87 VAL A O 1
ATOM 688 N N . LYS A 1 88 ? 11.453 -1.447 0.005 1.00 55.31 88 LYS A N 1
ATOM 689 C CA . LYS A 1 88 ? 12.763 -0.851 0.342 1.00 55.31 88 LYS A CA 1
ATOM 690 C C . LYS A 1 88 ? 13.939 -1.525 -0.369 1.00 55.31 88 LYS A C 1
ATOM 692 O O . LYS A 1 88 ? 14.964 -0.894 -0.594 1.00 55.31 88 LYS A O 1
ATOM 697 N N . ASN A 1 89 ? 13.793 -2.797 -0.724 1.00 55.53 89 ASN A N 1
ATOM 698 C CA . ASN A 1 89 ? 14.811 -3.565 -1.434 1.00 55.53 89 ASN A CA 1
ATOM 699 C C . ASN A 1 89 ? 14.714 -3.435 -2.972 1.00 55.53 89 ASN A C 1
ATOM 701 O O . ASN A 1 89 ? 15.248 -4.294 -3.672 1.00 55.53 89 ASN A O 1
ATOM 705 N N . LYS A 1 90 ? 14.014 -2.422 -3.514 1.00 56.03 90 LYS A N 1
ATOM 706 C CA . LYS A 1 90 ? 13.763 -2.287 -4.960 1.00 56.03 90 LYS A CA 1
ATOM 707 C C . LYS A 1 90 ? 14.109 -0.902 -5.515 1.00 56.03 90 LYS A C 1
ATOM 709 O O . LYS A 1 90 ? 13.723 0.118 -4.953 1.00 56.03 90 LYS A O 1
ATOM 714 N N . ASP A 1 91 ? 14.747 -0.900 -6.686 1.00 53.75 91 ASP A N 1
ATOM 715 C CA . ASP A 1 91 ? 14.979 0.279 -7.526 1.00 53.75 91 ASP A CA 1
ATOM 716 C C . ASP A 1 91 ? 13.719 0.602 -8.347 1.00 53.75 91 ASP A C 1
ATOM 718 O O . ASP A 1 91 ? 13.545 0.166 -9.483 1.00 53.75 91 ASP A O 1
ATOM 722 N N . THR A 1 92 ? 12.794 1.370 -7.773 1.00 50.59 92 THR A N 1
ATOM 723 C CA . THR A 1 92 ? 11.512 1.735 -8.411 1.00 50.59 92 THR A CA 1
ATOM 724 C C . THR A 1 92 ? 11.625 2.855 -9.460 1.00 50.59 92 THR A C 1
ATOM 726 O O . THR A 1 92 ? 10.616 3.294 -10.007 1.00 50.59 92 THR A O 1
ATOM 729 N N . GLY A 1 93 ? 12.837 3.335 -9.762 1.00 55.22 93 GLY A N 1
ATOM 730 C CA . GLY A 1 93 ? 13.077 4.488 -10.645 1.00 55.22 93 GLY A CA 1
ATOM 731 C C . GLY A 1 93 ? 13.484 4.172 -12.091 1.00 55.22 93 GLY A C 1
ATOM 732 O O . GLY A 1 93 ? 13.668 5.098 -12.879 1.00 55.22 93 GLY A O 1
ATOM 733 N N . GLU A 1 94 ? 13.661 2.902 -12.468 1.00 61.25 94 GLU A N 1
ATOM 734 C CA . GLU A 1 94 ? 14.437 2.562 -13.673 1.00 61.25 94 GLU A CA 1
ATOM 735 C C . GLU A 1 94 ? 13.658 2.746 -14.992 1.00 61.25 94 GLU A C 1
ATOM 737 O O . GLU A 1 94 ? 14.219 3.208 -15.982 1.00 61.25 94 GLU A O 1
ATOM 742 N N . ALA A 1 95 ? 12.346 2.481 -15.028 1.00 57.06 95 ALA A N 1
ATOM 743 C CA . ALA A 1 95 ? 11.575 2.469 -16.282 1.00 57.06 95 ALA A CA 1
ATOM 744 C C . ALA A 1 95 ? 11.553 3.820 -17.028 1.00 57.06 95 ALA A C 1
ATOM 746 O O . ALA A 1 95 ? 11.708 3.862 -18.248 1.00 57.06 95 ALA A O 1
ATOM 747 N N . GLY A 1 96 ? 11.394 4.935 -16.305 1.00 56.91 96 GLY A N 1
ATOM 748 C CA . GLY A 1 96 ? 11.394 6.278 -16.901 1.00 56.91 96 GLY A CA 1
ATOM 749 C C . GLY A 1 96 ? 12.772 6.702 -17.419 1.00 56.91 96 GLY A C 1
ATOM 750 O O . GLY A 1 96 ? 12.875 7.348 -18.467 1.00 56.91 96 GLY A O 1
ATOM 751 N N . ALA A 1 97 ? 13.835 6.285 -16.725 1.00 65.50 97 ALA A N 1
ATOM 752 C CA . ALA A 1 97 ? 15.209 6.494 -17.169 1.00 65.50 97 ALA A CA 1
ATOM 753 C C . ALA A 1 97 ? 15.509 5.678 -18.435 1.00 65.50 97 ALA A C 1
ATOM 755 O O . ALA A 1 97 ? 16.066 6.219 -19.384 1.00 65.50 97 ALA A O 1
ATOM 756 N N . LEU A 1 98 ? 15.050 4.426 -18.498 1.00 59.31 98 LEU A N 1
ATOM 757 C CA . LEU A 1 98 ? 15.221 3.545 -19.657 1.00 59.31 98 LEU A CA 1
ATOM 758 C C . LEU A 1 98 ? 14.495 4.059 -20.908 1.00 59.31 98 LEU A C 1
ATOM 760 O O . LEU A 1 98 ? 15.056 4.035 -22.000 1.00 59.31 98 LEU A O 1
ATOM 764 N N . LEU A 1 99 ? 13.270 4.579 -20.762 1.00 55.59 99 LEU A N 1
ATOM 765 C CA . LEU A 1 99 ? 12.547 5.217 -21.872 1.00 55.59 99 LEU A CA 1
ATOM 766 C C . LEU A 1 99 ? 13.245 6.496 -22.358 1.00 55.59 99 LEU A C 1
ATOM 768 O O . LEU A 1 99 ? 13.251 6.787 -23.555 1.00 55.59 99 LEU A O 1
ATOM 772 N N . SER A 1 100 ? 13.846 7.256 -21.441 1.00 65.94 100 SER A N 1
ATOM 773 C CA . SER A 1 100 ? 14.617 8.455 -21.786 1.00 65.94 100 SER A CA 1
ATOM 774 C C . SER A 1 100 ? 15.921 8.097 -22.502 1.00 65.94 100 SER A C 1
ATOM 776 O O . SER A 1 100 ? 16.259 8.726 -23.503 1.00 65.94 100 SER A O 1
ATOM 778 N N . ASP A 1 101 ? 16.615 7.056 -22.040 1.00 64.25 101 ASP A N 1
ATOM 779 C CA . ASP A 1 101 ? 17.833 6.531 -22.664 1.00 64.25 101 ASP A CA 1
ATOM 780 C C . ASP A 1 101 ? 17.554 6.005 -24.082 1.00 64.25 101 ASP A C 1
ATOM 782 O O . ASP A 1 101 ? 18.287 6.310 -25.023 1.00 64.25 101 ASP A O 1
ATOM 786 N N . LEU A 1 102 ? 16.413 5.332 -24.285 1.00 53.91 102 LEU A N 1
ATOM 787 C CA . LEU A 1 102 ? 15.935 4.942 -25.618 1.00 53.91 102 LEU A CA 1
ATOM 788 C C . LEU A 1 102 ? 15.791 6.141 -26.554 1.00 53.91 102 LEU A C 1
ATOM 790 O O . LEU A 1 102 ? 16.248 6.099 -27.698 1.00 53.91 102 LEU A O 1
ATOM 794 N N . LEU A 1 103 ? 15.161 7.213 -26.066 1.00 57.22 103 LEU A N 1
ATOM 795 C CA . LEU A 1 103 ? 14.943 8.431 -26.839 1.00 57.22 103 LEU A CA 1
ATOM 796 C C . LEU A 1 103 ? 16.275 9.071 -27.252 1.00 57.22 103 LEU A C 1
ATOM 798 O O . LEU A 1 103 ? 16.414 9.522 -28.388 1.00 57.22 103 LEU A O 1
ATOM 802 N N . VAL A 1 104 ? 17.253 9.104 -26.343 1.00 69.00 104 VAL A N 1
ATOM 803 C CA . VAL A 1 104 ? 18.600 9.630 -26.609 1.00 69.00 104 VAL A CA 1
ATOM 804 C C . VAL A 1 104 ? 19.319 8.776 -27.653 1.00 69.00 104 VAL A C 1
ATOM 806 O O . VAL A 1 104 ? 19.852 9.321 -28.622 1.00 69.00 104 VAL A O 1
ATOM 809 N N . ASN A 1 105 ? 19.284 7.451 -27.506 1.00 61.53 105 ASN A N 1
ATOM 810 C CA . ASN A 1 105 ? 19.975 6.530 -28.405 1.00 61.53 105 ASN A CA 1
ATOM 811 C C . ASN A 1 105 ? 19.443 6.597 -29.838 1.00 61.53 105 ASN A C 1
ATOM 813 O O . ASN A 1 105 ? 20.234 6.609 -30.780 1.00 61.53 105 ASN A O 1
ATOM 817 N N . VAL A 1 106 ? 18.134 6.743 -30.033 1.00 56.28 106 VAL A N 1
ATOM 818 C CA . VAL A 1 106 ? 17.583 6.908 -31.387 1.00 56.28 106 VAL A CA 1
ATOM 819 C C . VAL A 1 106 ? 17.808 8.301 -31.949 1.00 56.28 106 VAL A C 1
ATOM 821 O O . VAL A 1 106 ? 18.175 8.414 -33.114 1.00 56.28 106 VAL A O 1
ATOM 824 N N . LYS A 1 107 ? 17.717 9.360 -31.138 1.00 59.06 107 LYS A N 1
ATOM 825 C CA . LYS A 1 107 ? 18.095 10.709 -31.593 1.00 59.06 107 LYS A CA 1
ATOM 826 C C . LYS A 1 107 ? 19.566 10.804 -31.991 1.00 59.06 107 LYS A C 1
ATOM 828 O O . LYS A 1 107 ? 19.898 11.574 -32.883 1.00 59.06 107 LYS A O 1
ATOM 833 N N . SER A 1 108 ? 20.451 10.010 -31.388 1.00 58.50 108 SER A N 1
ATOM 834 C CA . SER A 1 108 ? 21.868 9.964 -31.774 1.00 58.50 108 SER A CA 1
ATOM 835 C C . SER A 1 108 ? 22.096 9.471 -33.213 1.00 58.50 108 SER A C 1
ATOM 837 O O . SER A 1 108 ? 23.134 9.770 -33.807 1.00 58.50 108 SER A O 1
ATOM 839 N N . LEU A 1 109 ? 21.115 8.771 -33.802 1.00 54.69 109 LEU A N 1
ATOM 840 C CA . LEU A 1 109 ? 21.111 8.409 -35.220 1.00 54.69 109 LEU A CA 1
ATOM 841 C C . LEU A 1 109 ? 20.658 9.563 -36.133 1.00 54.69 109 LEU A C 1
ATOM 843 O O . LEU A 1 109 ? 20.988 9.543 -37.317 1.00 54.69 109 LEU A O 1
ATOM 847 N N . GLU A 1 110 ? 19.946 10.563 -35.600 1.00 50.66 110 GLU A N 1
ATOM 848 C CA . GLU A 1 110 ? 19.424 11.726 -36.340 1.00 50.66 110 GLU A CA 1
ATOM 849 C C . GLU A 1 110 ? 20.397 12.922 -36.401 1.00 50.66 110 GLU A C 1
ATOM 851 O O . GLU A 1 110 ? 20.091 13.930 -37.034 1.00 50.66 110 GLU A O 1
ATOM 856 N N . ILE A 1 111 ? 21.592 12.848 -35.804 1.00 42.16 111 ILE A N 1
ATOM 857 C CA . ILE A 1 111 ? 22.531 13.984 -35.789 1.00 42.16 111 ILE A CA 1
ATOM 858 C C . ILE A 1 111 ? 23.351 14.032 -37.088 1.00 42.16 111 ILE A C 1
ATOM 860 O O . ILE A 1 111 ? 24.390 13.384 -37.206 1.00 42.16 111 ILE A O 1
ATOM 864 N N . ASP A 1 112 ? 22.829 14.774 -38.068 1.00 42.06 112 ASP A N 1
ATOM 865 C CA . ASP A 1 112 ? 23.448 15.870 -38.849 1.00 42.06 112 ASP A CA 1
ATOM 866 C C . ASP A 1 112 ? 24.939 15.825 -39.287 1.00 42.06 112 ASP A C 1
ATOM 868 O O . ASP A 1 112 ? 25.484 16.815 -39.768 1.00 42.06 112 ASP A O 1
ATOM 872 N N . GLU A 1 113 ? 25.630 14.684 -39.244 1.00 43.50 113 GLU A N 1
ATOM 873 C CA . GLU A 1 113 ? 27.006 14.528 -39.763 1.00 43.50 113 GLU A CA 1
ATOM 874 C C . GLU A 1 113 ? 27.057 14.053 -41.233 1.00 43.50 113 GLU A C 1
ATOM 876 O O . GLU A 1 113 ? 28.046 13.470 -41.692 1.00 43.50 113 GLU A O 1
ATOM 881 N N . LEU A 1 114 ? 25.997 14.292 -42.010 1.00 44.75 114 LEU A N 1
ATOM 882 C CA . LEU A 1 114 ? 25.972 14.006 -43.454 1.00 44.75 114 LEU A CA 1
ATOM 883 C C . LEU A 1 114 ? 26.279 15.234 -44.327 1.00 44.75 114 LEU A C 1
ATOM 885 O O . LEU A 1 114 ? 26.410 15.096 -45.546 1.00 44.75 114 LEU A O 1
ATOM 889 N N . GLY A 1 115 ? 26.485 16.405 -43.717 1.00 42.78 115 GLY A N 1
ATOM 890 C CA . GLY A 1 115 ? 26.610 17.682 -44.414 1.00 42.78 115 GLY A CA 1
ATOM 891 C C . GLY A 1 115 ? 27.824 18.528 -44.031 1.00 42.78 115 GLY A C 1
ATOM 892 O O . GLY A 1 115 ? 27.650 19.694 -43.727 1.00 42.78 115 GLY A O 1
ATOM 893 N N . GLU A 1 116 ? 29.054 18.013 -44.112 1.00 34.75 116 GLU A N 1
ATOM 894 C CA . GLU A 1 116 ? 30.215 18.901 -44.302 1.00 34.75 116 GLU A CA 1
ATOM 895 C C . GLU A 1 116 ? 31.134 18.392 -45.416 1.00 34.75 116 GLU A C 1
ATOM 897 O O . GLU A 1 116 ? 31.942 17.469 -45.275 1.00 34.75 116 GLU A O 1
ATOM 902 N N . SER A 1 117 ? 30.987 19.035 -46.572 1.00 47.06 117 SER A N 1
ATOM 903 C CA . SER A 1 117 ? 31.966 19.071 -47.647 1.00 47.06 117 SER A CA 1
ATOM 904 C C . SER A 1 117 ? 33.181 19.892 -47.205 1.00 47.06 117 SER A C 1
ATOM 906 O O . SER A 1 117 ? 33.103 21.118 -47.130 1.00 47.06 117 SER A O 1
ATOM 908 N N . LYS A 1 118 ? 34.331 19.249 -46.986 1.00 36.66 118 LYS A N 1
ATOM 909 C CA . LYS A 1 118 ? 35.626 19.944 -46.981 1.00 36.66 118 LYS A CA 1
ATOM 910 C C . LYS A 1 118 ? 36.408 19.613 -48.249 1.00 36.66 118 LYS A C 1
ATOM 912 O O . LYS A 1 118 ? 36.897 18.504 -48.411 1.00 36.66 118 LYS A O 1
ATOM 917 N N . GLY A 1 119 ? 36.442 20.611 -49.134 1.00 34.03 119 GLY A N 1
ATOM 918 C CA . GLY A 1 119 ? 37.625 21.128 -49.831 1.00 34.03 119 GLY A CA 1
ATOM 919 C C . GLY A 1 119 ? 38.570 20.156 -50.539 1.00 34.03 119 GLY A C 1
ATOM 920 O O . GLY A 1 119 ? 39.372 19.490 -49.902 1.00 34.03 119 GLY A O 1
ATOM 921 N N . PHE A 1 120 ? 38.497 20.201 -51.873 1.00 40.78 120 PHE A N 1
ATOM 922 C CA . PHE A 1 120 ? 39.574 20.153 -52.871 1.00 40.78 120 PHE A CA 1
ATOM 923 C C . PHE A 1 120 ? 40.966 19.644 -52.430 1.00 40.78 120 PHE A C 1
ATOM 925 O O . PHE A 1 120 ? 41.666 20.284 -51.653 1.00 40.78 120 PHE A O 1
ATOM 932 N N . LEU A 1 121 ? 41.400 18.576 -53.114 1.00 53.03 121 LEU A N 1
ATOM 933 C CA . LEU A 1 121 ? 42.731 17.944 -53.125 1.00 53.03 121 LEU A CA 1
ATOM 934 C C . LEU A 1 121 ? 43.030 16.944 -51.993 1.00 53.03 121 LEU A C 1
ATOM 936 O O . LEU A 1 121 ? 43.781 17.216 -51.062 1.00 53.03 121 LEU A O 1
ATOM 940 N N . SER A 1 122 ? 42.573 15.702 -52.175 1.00 38.28 122 SER A N 1
ATOM 941 C CA . SER A 1 122 ? 43.295 14.528 -51.669 1.00 38.28 122 SER A CA 1
ATOM 942 C C . SER A 1 122 ? 43.564 13.584 -52.838 1.00 38.28 122 SER A C 1
ATOM 944 O O . SER A 1 122 ? 42.653 12.931 -53.344 1.00 38.28 122 SER A O 1
ATOM 946 N N . ASN A 1 123 ? 44.806 13.574 -53.306 1.00 42.28 123 ASN A N 1
ATOM 947 C CA . ASN A 1 123 ? 45.265 12.790 -54.447 1.00 42.28 123 ASN A CA 1
ATOM 948 C C . ASN A 1 123 ? 44.896 11.300 -54.293 1.00 42.28 123 ASN A C 1
ATOM 950 O O . ASN A 1 123 ? 45.338 10.642 -53.358 1.00 42.28 123 ASN A O 1
ATOM 954 N N . ILE A 1 124 ? 44.049 10.832 -55.214 1.00 54.12 124 ILE A N 1
ATOM 955 C CA . ILE A 1 124 ? 43.629 9.459 -55.560 1.00 54.12 124 ILE A CA 1
ATOM 956 C C . ILE A 1 124 ? 44.278 8.337 -54.717 1.00 54.12 124 ILE A C 1
ATOM 958 O O . ILE A 1 124 ? 45.433 7.976 -54.947 1.00 54.12 124 ILE A O 1
ATOM 962 N N . PRO A 1 125 ? 43.516 7.749 -53.769 1.00 42.75 125 PRO A N 1
ATOM 963 C CA . PRO A 1 125 ? 42.907 6.431 -53.989 1.00 42.75 125 PRO A CA 1
ATOM 964 C C . PRO A 1 125 ? 41.415 6.404 -53.593 1.00 42.75 125 PRO A C 1
ATOM 966 O O . PRO A 1 125 ? 41.043 6.448 -52.415 1.00 42.75 125 PRO A O 1
ATOM 969 N N . PHE A 1 126 ? 40.557 6.306 -54.611 1.00 53.25 126 PHE A N 1
ATOM 970 C CA . PHE A 1 126 ? 39.095 6.268 -54.511 1.00 53.25 126 PHE A CA 1
ATOM 971 C C . PHE A 1 126 ? 38.579 4.907 -54.002 1.00 53.25 126 PHE A C 1
ATOM 973 O O . PHE A 1 126 ? 39.247 3.889 -54.159 1.00 53.25 126 PHE A O 1
ATOM 980 N N . ILE A 1 127 ? 37.382 4.906 -53.388 1.00 48.56 127 ILE A N 1
ATOM 981 C CA . ILE A 1 127 ? 36.672 3.827 -52.647 1.00 48.56 127 ILE A CA 1
ATOM 982 C C . ILE A 1 127 ? 36.885 3.838 -51.112 1.00 48.56 127 ILE A C 1
ATOM 984 O O . ILE A 1 127 ? 35.946 3.550 -50.368 1.00 48.56 127 ILE A O 1
ATOM 988 N N . SER A 1 128 ? 38.057 4.227 -50.600 1.00 49.59 128 SER A N 1
ATOM 989 C CA . SER A 1 128 ? 38.386 4.138 -49.157 1.00 49.59 128 SER A CA 1
ATOM 990 C C . SER A 1 128 ? 37.548 5.060 -48.253 1.00 49.59 128 SER A C 1
ATOM 992 O O . SER A 1 128 ? 37.037 4.619 -47.226 1.00 49.59 128 SER A O 1
ATOM 994 N N . SER A 1 129 ? 37.356 6.330 -48.622 1.00 56.62 129 SER A N 1
ATOM 995 C CA . SER A 1 129 ? 36.670 7.324 -47.775 1.00 56.62 129 SER A CA 1
ATOM 996 C C . SER A 1 129 ? 35.162 7.075 -47.656 1.00 56.62 129 SER A C 1
ATOM 998 O O . SER A 1 129 ? 34.593 7.217 -46.574 1.00 56.62 129 SER A O 1
ATOM 1000 N N . ILE A 1 130 ? 34.522 6.645 -48.745 1.00 53.72 130 ILE A N 1
ATOM 1001 C CA . ILE A 1 130 ? 33.093 6.320 -48.799 1.00 53.72 130 ILE A CA 1
ATOM 1002 C C . ILE A 1 130 ? 32.803 4.969 -48.125 1.00 53.72 130 ILE A C 1
ATOM 1004 O O . ILE A 1 130 ? 31.874 4.884 -47.320 1.00 53.72 130 ILE A O 1
ATOM 1008 N N . ARG A 1 131 ? 33.631 3.931 -48.354 1.00 55.91 131 ARG A N 1
ATOM 1009 C CA . ARG A 1 131 ? 33.518 2.659 -47.611 1.00 55.91 131 ARG A CA 1
ATOM 1010 C C . ARG A 1 131 ? 33.682 2.866 -46.108 1.00 55.91 131 ARG A C 1
ATOM 1012 O O . ARG A 1 131 ? 32.856 2.367 -45.355 1.00 55.91 131 ARG A O 1
ATOM 1019 N N . LYS A 1 132 ? 34.658 3.676 -45.678 1.00 60.78 132 LYS A N 1
ATOM 1020 C CA . LYS A 1 132 ? 34.853 4.023 -44.259 1.00 60.78 132 LYS A CA 1
ATOM 1021 C C . LYS A 1 132 ? 33.654 4.754 -43.650 1.00 60.78 132 LYS A C 1
ATOM 1023 O O . LYS A 1 132 ? 33.367 4.549 -42.476 1.00 60.78 132 LYS A O 1
ATOM 1028 N N . LYS A 1 133 ? 32.939 5.593 -44.412 1.00 60.22 133 LYS A N 1
ATOM 1029 C CA . LYS A 1 133 ? 31.695 6.237 -43.946 1.00 60.22 133 LYS A CA 1
ATOM 1030 C C . LYS A 1 133 ? 30.562 5.222 -43.764 1.00 60.22 133 LYS A C 1
ATOM 1032 O O . LYS A 1 133 ? 29.906 5.249 -42.728 1.00 60.22 133 LYS A O 1
ATOM 1037 N N . ILE A 1 134 ? 30.387 4.289 -44.706 1.00 58.41 134 ILE A N 1
ATOM 1038 C CA . ILE A 1 134 ? 29.419 3.187 -44.567 1.00 58.41 134 ILE A CA 1
ATOM 1039 C C . ILE A 1 134 ? 29.784 2.275 -43.390 1.00 58.41 134 ILE A C 1
ATOM 1041 O O . ILE A 1 134 ? 28.903 1.905 -42.625 1.00 58.41 134 ILE A O 1
ATOM 1045 N N . GLU A 1 135 ? 31.056 1.911 -43.223 1.00 63.50 135 GLU A N 1
ATOM 1046 C CA . GLU A 1 135 ? 31.518 1.079 -42.102 1.00 63.50 135 GLU A CA 1
ATOM 1047 C C . GLU A 1 135 ? 31.319 1.774 -40.754 1.00 63.50 135 GLU A C 1
ATOM 1049 O O . GLU A 1 135 ? 30.804 1.154 -39.830 1.00 63.50 135 GLU A O 1
ATOM 1054 N N . LYS A 1 136 ? 31.627 3.075 -40.645 1.00 66.31 136 L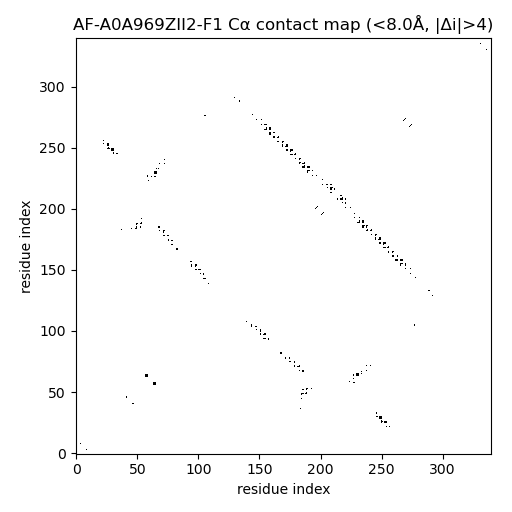YS A N 1
ATOM 1055 C CA . LYS A 1 136 ? 31.329 3.860 -39.437 1.00 66.31 136 LYS A CA 1
ATOM 1056 C C . LYS A 1 136 ? 29.833 3.913 -39.136 1.00 66.31 136 LYS A C 1
ATOM 1058 O O . LYS A 1 136 ? 29.452 3.791 -37.978 1.00 66.31 136 LYS A O 1
ATOM 1063 N N . PHE A 1 137 ? 28.989 4.085 -40.151 1.00 63.56 137 PHE A N 1
ATOM 1064 C CA . PHE A 1 137 ? 27.538 4.118 -39.967 1.00 63.56 137 PHE A CA 1
ATOM 1065 C C . PHE A 1 137 ? 26.968 2.734 -39.610 1.00 63.56 137 PHE A C 1
ATOM 1067 O O . PHE A 1 137 ? 26.111 2.639 -38.742 1.00 63.56 137 PHE A O 1
ATOM 1074 N N . LYS A 1 138 ? 27.498 1.648 -40.194 1.00 65.06 138 LYS A N 1
ATOM 1075 C CA . LYS A 1 138 ? 27.182 0.262 -39.802 1.00 65.06 138 LYS A CA 1
ATOM 1076 C C . LYS A 1 138 ? 27.591 -0.043 -38.361 1.00 65.06 138 LYS A C 1
ATOM 1078 O O . LYS A 1 138 ? 26.796 -0.609 -37.629 1.00 65.06 138 LYS A O 1
ATOM 1083 N N . ALA A 1 139 ? 28.783 0.375 -37.939 1.00 71.75 139 ALA A N 1
ATOM 1084 C CA . ALA A 1 139 ? 29.224 0.208 -36.557 1.00 71.75 139 ALA A CA 1
ATOM 1085 C C . ALA A 1 139 ? 28.369 1.038 -35.581 1.00 71.75 139 ALA A C 1
ATOM 1087 O O . ALA A 1 139 ? 28.026 0.562 -34.504 1.00 71.75 139 ALA A O 1
ATOM 1088 N N . LYS A 1 140 ? 27.976 2.270 -35.953 1.00 67.25 140 LYS A N 1
ATOM 1089 C CA . LYS A 1 140 ? 26.994 3.062 -35.186 1.00 67.25 140 LYS A CA 1
ATOM 1090 C C . LYS A 1 140 ? 25.637 2.340 -35.111 1.00 67.25 140 LYS A C 1
ATOM 1092 O O . LYS A 1 140 ? 25.051 2.306 -34.039 1.00 67.25 140 LYS A O 1
ATOM 1097 N N . TYR A 1 141 ? 25.183 1.715 -36.199 1.00 68.75 141 TYR A N 1
ATOM 1098 C CA . TYR A 1 141 ? 23.956 0.911 -36.231 1.00 68.75 141 TYR A CA 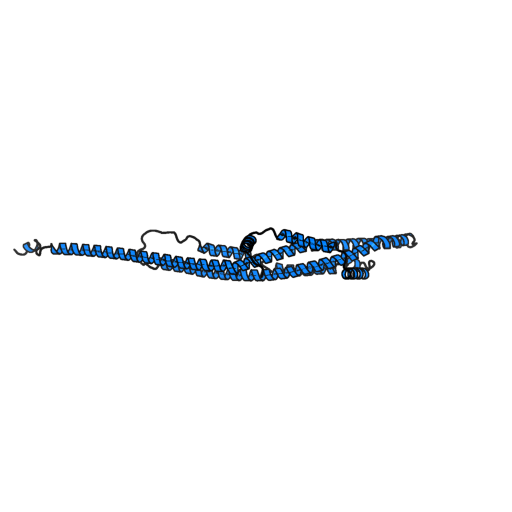1
ATOM 1099 C C . TYR A 1 141 ? 24.025 -0.316 -35.312 1.00 68.75 141 TYR A C 1
ATOM 1101 O O . TYR A 1 141 ? 23.163 -0.450 -34.455 1.00 68.75 141 TYR A O 1
ATOM 1109 N N . GLU A 1 142 ? 25.053 -1.164 -35.433 1.00 70.94 142 GLU A N 1
ATOM 1110 C CA . GLU A 1 142 ? 25.216 -2.362 -34.588 1.00 70.94 142 GLU A CA 1
ATOM 1111 C C . GLU A 1 142 ? 25.253 -1.981 -33.099 1.00 70.94 142 GLU A C 1
ATOM 1113 O O . GLU A 1 142 ? 24.623 -2.627 -32.266 1.00 70.94 142 GLU A O 1
ATOM 1118 N N . ASN A 1 143 ? 25.910 -0.865 -32.765 1.00 76.56 143 ASN A N 1
ATOM 1119 C CA . ASN A 1 143 ? 25.913 -0.332 -31.404 1.00 76.56 143 ASN A CA 1
ATOM 1120 C C . ASN A 1 143 ? 24.532 0.150 -30.937 1.00 76.56 143 ASN A C 1
ATOM 1122 O O . ASN A 1 143 ? 24.221 0.019 -29.754 1.00 76.56 143 ASN A O 1
ATOM 1126 N N . VAL A 1 144 ? 23.717 0.739 -31.815 1.00 71.56 144 VAL A N 1
ATOM 1127 C CA . VAL A 1 144 ? 22.371 1.205 -31.453 1.00 71.56 144 VAL A CA 1
ATOM 1128 C C . VAL A 1 144 ? 21.382 0.044 -31.380 1.00 71.56 144 VAL A C 1
ATOM 1130 O O . VAL A 1 144 ? 20.581 0.018 -30.455 1.00 71.56 144 VAL A O 1
ATOM 1133 N N . GLU A 1 145 ? 21.470 -0.952 -32.261 1.00 75.06 145 GLU A N 1
ATOM 1134 C CA . GLU A 1 145 ? 20.652 -2.171 -32.192 1.00 75.06 145 GLU A CA 1
ATOM 1135 C C . GLU A 1 145 ? 20.866 -2.904 -30.860 1.00 75.06 145 GLU A C 1
ATOM 1137 O O . GLU A 1 145 ? 19.904 -3.144 -30.134 1.00 75.06 145 GLU A O 1
ATOM 1142 N N . VAL A 1 146 ? 22.126 -3.134 -30.466 1.00 83.94 146 VAL A N 1
ATOM 1143 C CA . VAL A 1 146 ? 22.463 -3.769 -29.177 1.00 83.94 146 VAL A CA 1
ATOM 1144 C C . VAL A 1 146 ? 21.947 -2.955 -27.983 1.00 83.94 146 VAL A C 1
ATOM 1146 O O . VAL A 1 146 ? 21.494 -3.526 -26.988 1.00 83.94 146 VAL A O 1
ATOM 1149 N N . GLN A 1 147 ? 21.998 -1.622 -28.056 1.00 74.44 147 GLN A N 1
ATOM 1150 C CA . GLN A 1 147 ? 21.462 -0.754 -27.003 1.00 74.44 147 GLN A CA 1
ATOM 1151 C C . GLN A 1 147 ? 19.933 -0.788 -26.945 1.00 74.44 147 GLN A C 1
ATOM 1153 O O . GLN A 1 147 ? 19.378 -0.881 -25.852 1.00 74.44 147 GLN A O 1
ATOM 1158 N N . ILE A 1 148 ? 19.253 -0.771 -28.093 1.00 79.00 148 ILE A N 1
ATOM 1159 C CA . ILE A 1 148 ? 17.793 -0.883 -28.163 1.00 79.00 148 ILE A CA 1
ATOM 1160 C C . ILE A 1 148 ? 17.340 -2.236 -27.603 1.00 79.00 148 ILE A C 1
ATOM 1162 O O . ILE A 1 148 ? 16.423 -2.257 -26.788 1.00 79.00 148 ILE A O 1
ATOM 1166 N N . ASP A 1 149 ? 17.998 -3.342 -27.961 1.00 84.19 149 ASP A N 1
ATOM 1167 C CA . ASP A 1 149 ? 17.679 -4.677 -27.433 1.00 84.19 149 ASP A CA 1
ATOM 1168 C C . ASP A 1 149 ? 17.895 -4.763 -25.917 1.00 84.19 149 ASP A C 1
ATOM 1170 O O . ASP A 1 149 ? 17.085 -5.338 -25.183 1.00 84.19 149 ASP A O 1
ATOM 1174 N N . ARG A 1 150 ? 18.974 -4.149 -25.416 1.00 85.00 150 ARG A N 1
ATOM 1175 C CA . ARG A 1 150 ? 19.224 -4.048 -23.976 1.00 85.00 150 ARG A CA 1
ATOM 1176 C C . ARG A 1 150 ? 18.109 -3.275 -23.273 1.00 85.00 150 ARG A C 1
ATOM 1178 O O . ARG A 1 150 ? 17.626 -3.736 -22.237 1.00 85.00 150 ARG A O 1
ATOM 1185 N N . ILE A 1 151 ? 17.705 -2.131 -23.822 1.00 77.25 151 ILE A N 1
ATOM 1186 C CA . ILE A 1 151 ? 16.633 -1.308 -23.258 1.00 77.25 151 ILE A CA 1
ATOM 1187 C C . ILE A 1 151 ? 15.302 -2.057 -23.294 1.00 77.25 151 ILE A C 1
ATOM 1189 O O . ILE A 1 151 ? 14.599 -2.070 -22.289 1.00 77.25 151 ILE A O 1
ATOM 1193 N N . GLU A 1 152 ? 14.975 -2.726 -24.400 1.00 82.69 152 GLU A N 1
ATOM 1194 C CA . GLU A 1 152 ? 13.782 -3.568 -24.526 1.00 82.69 152 GLU A CA 1
ATOM 1195 C C . GLU A 1 152 ? 13.736 -4.620 -23.407 1.00 82.69 152 GLU A C 1
ATOM 1197 O O . GLU A 1 152 ? 12.739 -4.727 -22.692 1.00 82.69 152 GLU A O 1
ATOM 1202 N N . GLY A 1 153 ? 14.852 -5.318 -23.164 1.00 86.06 153 GLY A N 1
ATOM 1203 C CA . GLY A 1 153 ? 14.962 -6.295 -22.079 1.00 86.06 153 GLY A CA 1
ATOM 1204 C C . GLY A 1 153 ? 14.858 -5.690 -20.672 1.00 86.06 153 GLY A C 1
ATOM 1205 O O . GLY A 1 153 ? 14.303 -6.319 -19.769 1.00 86.06 153 GLY A O 1
ATOM 1206 N N . GLN A 1 154 ? 15.372 -4.478 -20.450 1.00 83.75 154 GLN A N 1
ATOM 1207 C CA . GLN A 1 154 ? 15.225 -3.787 -19.163 1.00 83.75 154 GLN A CA 1
ATOM 1208 C C . GLN A 1 154 ? 13.791 -3.274 -18.949 1.00 83.75 154 GLN A C 1
ATOM 1210 O O . GLN A 1 154 ? 13.258 -3.402 -17.847 1.00 83.75 154 GLN A O 1
ATOM 1215 N N . LEU A 1 155 ? 13.136 -2.772 -19.998 1.00 84.00 155 LEU A N 1
ATOM 1216 C CA . LEU A 1 155 ? 11.726 -2.382 -19.975 1.00 84.00 155 LEU A CA 1
ATOM 1217 C C . LEU A 1 155 ? 10.816 -3.585 -19.703 1.00 84.00 155 LEU A C 1
ATOM 1219 O O . LEU A 1 155 ? 9.885 -3.475 -18.909 1.00 84.00 155 LEU A O 1
ATOM 1223 N N . ASP A 1 156 ? 11.098 -4.746 -20.298 1.00 87.06 156 ASP A N 1
ATOM 1224 C CA . ASP A 1 156 ? 10.350 -5.982 -20.045 1.00 87.06 156 ASP A CA 1
ATOM 1225 C C . ASP A 1 156 ? 10.468 -6.427 -18.577 1.00 87.06 156 ASP A C 1
ATOM 1227 O O . ASP A 1 156 ? 9.460 -6.702 -17.920 1.00 87.06 156 ASP A O 1
ATOM 1231 N N . LYS A 1 157 ? 11.683 -6.387 -18.011 1.00 87.88 157 LYS A N 1
ATOM 1232 C CA . LYS A 1 157 ? 11.911 -6.644 -16.579 1.00 87.88 157 LYS A CA 1
ATOM 1233 C C . LYS A 1 157 ? 11.157 -5.659 -15.690 1.00 87.88 157 LYS A C 1
ATOM 1235 O O . LYS A 1 157 ? 10.513 -6.090 -14.733 1.00 87.88 157 LYS A O 1
ATOM 1240 N N . ALA A 1 158 ? 11.209 -4.366 -16.010 1.00 82.88 158 ALA A N 1
ATOM 1241 C CA . ALA A 1 158 ? 10.479 -3.340 -15.276 1.00 82.88 158 ALA A CA 1
ATOM 1242 C C . ALA A 1 158 ? 8.962 -3.582 -15.337 1.00 82.88 158 ALA A C 1
ATOM 1244 O O . ALA A 1 158 ? 8.300 -3.550 -14.302 1.00 82.88 158 ALA A O 1
ATOM 1245 N N . ARG A 1 159 ? 8.418 -3.941 -16.510 1.00 86.56 159 ARG A N 1
ATOM 1246 C CA . ARG A 1 159 ? 7.002 -4.311 -16.678 1.00 86.56 159 ARG A CA 1
ATOM 1247 C C . ARG A 1 159 ? 6.615 -5.484 -15.778 1.00 86.56 159 ARG A C 1
ATOM 1249 O O . ARG A 1 159 ? 5.612 -5.418 -15.073 1.00 86.56 159 ARG A O 1
ATOM 1256 N N . ILE A 1 160 ? 7.409 -6.557 -15.783 1.00 89.94 160 ILE A N 1
ATOM 1257 C CA . ILE A 1 160 ? 7.172 -7.734 -14.931 1.00 89.94 160 ILE A CA 1
ATOM 1258 C C . ILE A 1 160 ? 7.223 -7.352 -13.450 1.00 89.94 160 ILE A C 1
ATOM 1260 O O . ILE A 1 160 ? 6.444 -7.873 -12.651 1.00 89.94 160 ILE A O 1
ATOM 1264 N N . GLN A 1 161 ? 8.131 -6.455 -13.070 1.00 84.38 161 GLN A N 1
ATOM 1265 C CA . GLN A 1 161 ? 8.232 -5.982 -11.697 1.00 84.38 161 GLN A CA 1
ATOM 1266 C C . GLN A 1 161 ? 6.980 -5.199 -11.280 1.00 84.38 161 GLN A C 1
ATOM 1268 O O . GLN A 1 161 ? 6.383 -5.535 -10.261 1.00 84.38 161 GLN A O 1
ATOM 1273 N N . MET A 1 162 ? 6.509 -4.270 -12.113 1.00 85.50 162 MET A N 1
ATOM 1274 C CA . MET A 1 162 ? 5.273 -3.519 -11.868 1.00 85.50 162 MET A CA 1
ATOM 1275 C C . MET A 1 162 ? 4.046 -4.431 -11.761 1.00 85.50 162 MET A C 1
ATOM 1277 O O . MET A 1 162 ? 3.212 -4.238 -10.886 1.00 85.50 162 MET A O 1
ATOM 1281 N N . LEU A 1 163 ? 3.957 -5.490 -12.574 1.00 88.44 163 LEU A N 1
ATOM 1282 C CA . LEU A 1 163 ? 2.897 -6.500 -12.440 1.00 88.44 163 LEU A CA 1
ATOM 1283 C C . LEU A 1 163 ? 2.910 -7.195 -11.069 1.00 88.44 163 LEU A C 1
ATOM 1285 O O . LEU A 1 163 ? 1.851 -7.453 -10.495 1.00 88.44 163 LEU A O 1
ATOM 1289 N N . LYS A 1 164 ? 4.096 -7.481 -10.519 1.00 87.69 164 LYS A N 1
ATOM 1290 C CA . LYS A 1 164 ? 4.222 -8.029 -9.158 1.00 87.69 164 LYS A CA 1
ATOM 1291 C C . LYS A 1 164 ? 3.830 -7.003 -8.098 1.00 87.69 164 LYS A C 1
ATOM 1293 O O . LYS A 1 164 ? 3.249 -7.384 -7.086 1.00 87.69 164 LYS A O 1
ATOM 1298 N N . ASP A 1 165 ? 4.161 -5.734 -8.315 1.00 83.56 165 ASP A N 1
ATOM 1299 C CA . ASP A 1 165 ? 3.834 -4.657 -7.381 1.00 83.56 165 ASP A CA 1
ATOM 1300 C C . ASP A 1 165 ? 2.321 -4.401 -7.351 1.00 83.56 165 ASP A C 1
ATOM 1302 O O . ASP A 1 165 ? 1.751 -4.344 -6.265 1.00 83.56 165 ASP A O 1
ATOM 1306 N N . ILE A 1 166 ? 1.641 -4.427 -8.503 1.00 85.94 166 ILE A N 1
ATOM 1307 C CA . ILE A 1 166 ? 0.170 -4.403 -8.591 1.00 85.94 166 ILE A CA 1
ATOM 1308 C C . ILE A 1 166 ? -0.445 -5.522 -7.741 1.00 85.94 166 ILE A C 1
ATOM 1310 O O . ILE A 1 166 ? -1.298 -5.242 -6.903 1.00 85.94 166 ILE A O 1
ATOM 1314 N N . ALA A 1 167 ? 0.020 -6.767 -7.902 1.00 87.06 167 ALA A N 1
ATOM 1315 C CA . ALA A 1 167 ? -0.495 -7.905 -7.136 1.00 87.06 167 ALA A CA 1
ATOM 1316 C C . ALA A 1 167 ? -0.247 -7.760 -5.623 1.00 87.06 167 ALA A C 1
ATOM 1318 O O . ALA A 1 167 ? -1.107 -8.089 -4.808 1.00 87.06 167 ALA A O 1
ATOM 1319 N N . MET A 1 168 ? 0.916 -7.230 -5.234 1.00 85.44 168 MET A N 1
ATOM 1320 C CA . MET A 1 168 ? 1.226 -6.927 -3.835 1.00 85.44 168 MET A CA 1
ATOM 1321 C C . MET A 1 168 ? 0.302 -5.836 -3.275 1.00 85.44 168 MET A C 1
ATOM 1323 O O . MET A 1 168 ? -0.170 -5.952 -2.145 1.00 85.44 168 MET A O 1
ATOM 1327 N N . PHE A 1 169 ? 0.024 -4.783 -4.046 1.00 85.56 169 PHE A N 1
ATOM 1328 C CA . PHE A 1 169 ? -0.918 -3.746 -3.639 1.00 85.56 169 PHE A CA 1
ATOM 1329 C C . PHE A 1 169 ? -2.361 -4.264 -3.595 1.00 85.56 169 PHE A C 1
ATOM 1331 O O . PHE A 1 169 ? -3.123 -3.810 -2.749 1.00 85.56 169 PHE A O 1
ATOM 1338 N N . ASP A 1 170 ? -2.753 -5.202 -4.467 1.00 87.31 170 ASP A N 1
ATOM 1339 C CA . ASP A 1 170 ? -4.070 -5.865 -4.407 1.00 87.31 170 ASP A CA 1
ATOM 1340 C C . ASP A 1 170 ? -4.231 -6.634 -3.090 1.00 87.31 170 ASP A C 1
ATOM 1342 O O . ASP A 1 170 ? -5.255 -6.506 -2.415 1.00 87.31 170 ASP A O 1
ATOM 1346 N N . GLU A 1 171 ? -3.189 -7.354 -2.665 1.00 85.44 171 GLU A N 1
ATOM 1347 C CA . GLU A 1 171 ? -3.159 -7.998 -1.350 1.00 85.44 171 GLU A CA 1
ATOM 1348 C C . GLU A 1 171 ? -3.242 -6.962 -0.217 1.00 85.44 171 GLU A C 1
ATOM 1350 O O . GLU A 1 171 ? -4.025 -7.135 0.717 1.00 85.44 171 GLU A O 1
ATOM 1355 N N . LEU A 1 172 ? -2.503 -5.849 -0.311 1.00 84.44 172 LEU A N 1
ATOM 1356 C CA . LEU A 1 172 ? -2.562 -4.772 0.685 1.00 84.44 172 LEU A CA 1
ATOM 1357 C C . LEU A 1 172 ? -3.939 -4.150 0.812 1.00 84.44 172 LEU A C 1
ATOM 1359 O O . LEU A 1 172 ? -4.398 -3.901 1.925 1.00 84.44 172 LEU A O 1
ATOM 1363 N N . TYR A 1 173 ? -4.601 -3.914 -0.313 1.00 87.62 173 TYR A N 1
ATOM 1364 C CA . TYR A 1 173 ? -5.951 -3.389 -0.318 1.00 87.62 173 TYR A CA 1
ATOM 1365 C C . TYR A 1 173 ? -6.908 -4.347 0.400 1.00 87.62 173 TYR A C 1
ATOM 1367 O O . TYR A 1 173 ? -7.621 -3.925 1.310 1.00 87.62 173 TYR A O 1
ATOM 1375 N N . ALA A 1 174 ? -6.859 -5.643 0.073 1.00 88.44 174 ALA A N 1
ATOM 1376 C CA . ALA A 1 174 ? -7.680 -6.658 0.730 1.00 88.44 174 ALA A CA 1
ATOM 1377 C C . ALA A 1 174 ? -7.422 -6.729 2.247 1.00 88.44 174 ALA A C 1
ATOM 1379 O O . ALA A 1 174 ? -8.367 -6.711 3.034 1.00 88.44 174 ALA A O 1
ATOM 1380 N N . ARG A 1 175 ? -6.153 -6.717 2.679 1.00 85.06 175 ARG A N 1
ATOM 1381 C CA . ARG A 1 175 ? -5.793 -6.706 4.108 1.00 85.06 175 ARG A CA 1
ATOM 1382 C C . ARG A 1 175 ? -6.238 -5.435 4.824 1.00 85.06 175 ARG A C 1
ATOM 1384 O O . ARG A 1 175 ? -6.694 -5.507 5.962 1.00 85.06 175 ARG A O 1
ATOM 1391 N N . ASN A 1 176 ? -6.147 -4.278 4.172 1.00 86.69 176 ASN A N 1
ATOM 1392 C CA . ASN A 1 176 ? -6.644 -3.021 4.727 1.00 86.69 176 ASN A CA 1
ATOM 1393 C C . ASN A 1 176 ? -8.172 -3.042 4.905 1.00 86.69 176 ASN A C 1
ATOM 1395 O O . ASN A 1 176 ? -8.670 -2.507 5.895 1.00 86.69 176 ASN A O 1
ATOM 1399 N N . LEU A 1 177 ? -8.912 -3.686 3.992 1.00 88.56 177 LEU A N 1
ATOM 1400 C CA . LEU A 1 177 ? -10.355 -3.900 4.143 1.00 88.56 177 LEU A CA 1
ATOM 1401 C C . LEU A 1 177 ? -10.675 -4.842 5.307 1.00 88.56 177 LEU A C 1
ATOM 1403 O O . LEU A 1 177 ? -11.506 -4.500 6.143 1.00 88.56 177 LEU A O 1
ATOM 1407 N N . GLU A 1 178 ? -10.008 -5.996 5.400 1.00 87.88 178 GLU A N 1
ATOM 1408 C CA . GLU A 1 178 ? -10.162 -6.923 6.535 1.00 87.88 178 GLU A CA 1
ATOM 1409 C C . GLU A 1 178 ? -9.923 -6.205 7.869 1.00 87.88 178 GLU A C 1
ATOM 1411 O O . GLU A 1 178 ? -10.732 -6.301 8.792 1.00 87.88 178 GLU A O 1
ATOM 1416 N N . TYR A 1 179 ? -8.847 -5.420 7.935 1.00 88.00 179 TYR A N 1
ATOM 1417 C CA . TYR A 1 179 ? -8.512 -4.600 9.089 1.00 88.00 179 TYR A CA 1
ATOM 1418 C C . TYR A 1 179 ? -9.595 -3.564 9.415 1.00 88.00 179 TYR A C 1
ATOM 1420 O O . TYR A 1 179 ? -9.990 -3.427 10.572 1.00 88.00 179 TYR A O 1
ATOM 1428 N N . PHE A 1 180 ? -10.105 -2.853 8.406 1.00 90.06 180 PHE A N 1
ATOM 1429 C CA . PHE A 1 180 ? -11.206 -1.904 8.564 1.00 90.06 180 PHE A CA 1
ATOM 1430 C C . PHE A 1 180 ? -12.446 -2.571 9.180 1.00 90.06 180 PHE A C 1
ATOM 1432 O O . PHE A 1 180 ? -12.993 -2.056 10.157 1.00 90.06 180 PHE A O 1
ATOM 1439 N N . TYR A 1 181 ? -12.847 -3.737 8.665 1.00 89.81 181 TYR A N 1
ATOM 1440 C CA . TYR A 1 181 ? -13.993 -4.480 9.188 1.00 89.81 181 TYR A CA 1
ATOM 1441 C C . TYR A 1 181 ? -13.764 -4.965 10.619 1.00 89.81 181 TYR A C 1
ATOM 1443 O O . TYR A 1 181 ? -14.647 -4.827 11.462 1.00 89.81 181 TYR A O 1
ATOM 1451 N N . GLU A 1 182 ? -12.581 -5.501 10.920 1.00 91.12 182 GLU A N 1
ATOM 1452 C CA . GLU A 1 182 ? -12.251 -5.968 12.266 1.00 91.12 182 GLU A CA 1
ATOM 1453 C C . GLU A 1 182 ? -12.299 -4.810 13.275 1.00 91.12 182 GLU A C 1
ATOM 1455 O O . GLU A 1 182 ? -12.941 -4.926 14.321 1.00 91.12 182 GLU A O 1
ATOM 1460 N N . LEU A 1 183 ? -11.719 -3.653 12.932 1.00 92.25 183 LEU A N 1
ATOM 1461 C CA . LEU A 1 183 ? -11.816 -2.446 13.753 1.00 92.25 183 LEU A CA 1
ATOM 1462 C C . LEU A 1 183 ? -13.262 -1.999 13.963 1.00 92.25 183 LEU A C 1
ATOM 1464 O O . LEU A 1 183 ? -13.614 -1.633 15.080 1.00 92.25 183 LEU A O 1
ATOM 1468 N N . GLN A 1 184 ? -14.100 -2.024 12.923 1.00 92.25 184 GLN A N 1
ATOM 1469 C CA . GLN A 1 184 ? -15.509 -1.642 13.032 1.00 92.25 184 GLN A CA 1
ATOM 1470 C C . GLN A 1 184 ? -16.244 -2.500 14.073 1.00 92.25 184 GLN A C 1
ATOM 1472 O O . GLN A 1 184 ? -16.989 -1.953 14.888 1.00 92.25 184 GLN A O 1
ATOM 1477 N N . LEU A 1 185 ? -15.992 -3.813 14.102 1.00 93.19 185 LEU A N 1
ATOM 1478 C CA . LEU A 1 185 ? -16.590 -4.722 15.085 1.00 93.19 185 LEU A CA 1
ATOM 1479 C C . LEU A 1 185 ? -16.115 -4.414 16.512 1.00 93.19 185 LEU A C 1
ATOM 1481 O O . LEU A 1 185 ? -16.944 -4.267 17.409 1.00 93.19 185 LEU A O 1
ATOM 1485 N N . TYR A 1 186 ? -14.804 -4.250 16.721 1.00 94.38 186 TYR A N 1
ATOM 1486 C CA . TYR A 1 186 ? -14.255 -3.898 18.038 1.00 94.38 186 TYR A CA 1
ATOM 1487 C C . TYR A 1 186 ? -14.737 -2.528 18.526 1.00 94.38 186 TYR A C 1
ATOM 1489 O O . TYR A 1 186 ? -15.084 -2.380 19.695 1.00 94.38 186 TYR A O 1
ATOM 1497 N N . ILE A 1 187 ? -14.791 -1.526 17.644 1.00 94.25 187 ILE A N 1
ATOM 1498 C CA . ILE A 1 187 ? -15.308 -0.195 17.980 1.00 94.25 187 ILE A CA 1
ATOM 1499 C C . ILE A 1 187 ? -16.762 -0.307 18.415 1.00 94.25 187 ILE A C 1
ATOM 1501 O O . ILE A 1 187 ? -17.117 0.243 19.451 1.00 94.25 187 ILE A O 1
ATOM 1505 N N . ARG A 1 188 ? -17.588 -1.039 17.661 1.00 93.94 188 ARG A N 1
ATOM 1506 C CA . ARG A 1 188 ? -19.010 -1.155 17.971 1.00 93.94 188 ARG A CA 1
ATOM 1507 C C . ARG A 1 188 ? -19.261 -1.902 19.279 1.00 93.94 188 ARG A C 1
ATOM 1509 O O . ARG A 1 188 ? -20.074 -1.452 20.078 1.00 93.94 188 ARG A O 1
ATOM 1516 N N . ALA A 1 189 ? -18.536 -2.994 19.521 1.00 94.50 189 ALA A N 1
ATOM 1517 C CA . ALA A 1 189 ? -18.570 -3.700 20.800 1.00 94.50 189 ALA A CA 1
ATOM 1518 C C . ALA A 1 189 ? -18.159 -2.779 21.958 1.00 94.50 189 ALA A C 1
ATOM 1520 O O . ALA A 1 189 ? -18.864 -2.694 22.960 1.00 94.50 189 ALA A O 1
ATOM 1521 N N . GLY A 1 190 ? -17.057 -2.043 21.791 1.00 95.56 190 GLY A N 1
ATOM 1522 C CA . GLY A 1 190 ? -16.560 -1.105 22.791 1.00 95.56 190 GLY A CA 1
ATOM 1523 C C . GLY A 1 190 ? -17.547 0.022 23.094 1.00 95.56 190 GLY A C 1
ATOM 1524 O O . GLY A 1 190 ? -17.801 0.294 24.260 1.00 95.56 190 GLY A O 1
ATOM 1525 N N . GLU A 1 191 ? -18.143 0.638 22.070 1.00 95.75 191 GLU A N 1
ATOM 1526 C CA . GLU A 1 191 ? -19.178 1.671 22.229 1.00 95.75 191 GLU A CA 1
ATOM 1527 C C . GLU A 1 191 ? -20.385 1.163 23.019 1.00 95.75 191 GLU A C 1
ATOM 1529 O O . GLU A 1 191 ? -20.810 1.826 23.958 1.00 95.75 191 GLU A O 1
ATOM 1534 N N . GLU A 1 192 ? -20.905 -0.025 22.693 1.00 95.06 192 GLU A N 1
ATOM 1535 C CA . GLU A 1 192 ? -22.049 -0.590 23.415 1.00 95.06 192 GLU A CA 1
ATOM 1536 C C . GLU A 1 192 ? -21.716 -0.885 24.889 1.00 95.06 192 GLU A C 1
ATOM 1538 O O . GLU A 1 192 ? -22.541 -0.630 25.764 1.00 95.06 192 GLU A O 1
ATOM 1543 N N . ILE A 1 193 ? -20.505 -1.381 25.178 1.00 95.00 193 ILE A N 1
ATOM 1544 C CA . ILE A 1 193 ? -20.034 -1.628 26.552 1.00 95.00 193 ILE A CA 1
ATOM 1545 C C . ILE A 1 193 ? -19.877 -0.317 27.323 1.00 95.00 193 ILE A C 1
ATOM 1547 O O . ILE A 1 193 ? -20.266 -0.234 28.488 1.00 95.00 193 ILE A O 1
ATOM 1551 N N . ILE A 1 194 ? -19.306 0.708 26.687 1.00 96.19 194 ILE A N 1
ATOM 1552 C CA . ILE A 1 194 ? -19.142 2.041 27.273 1.00 96.19 194 ILE A CA 1
ATOM 1553 C C . ILE A 1 194 ? -20.510 2.630 27.612 1.00 96.19 194 ILE A C 1
ATOM 1555 O O . ILE A 1 194 ? -20.715 3.065 28.745 1.00 96.19 194 ILE A O 1
ATOM 1559 N N . ASP A 1 195 ? -21.454 2.593 26.670 1.00 96.62 195 ASP A N 1
ATOM 1560 C CA . ASP A 1 195 ? -22.799 3.133 26.855 1.00 96.62 195 ASP A CA 1
ATOM 1561 C C . ASP A 1 195 ? -23.538 2.426 27.998 1.00 96.62 195 ASP A C 1
ATOM 1563 O O . ASP A 1 195 ? -24.124 3.089 28.858 1.00 96.62 195 ASP A O 1
ATOM 1567 N N . GLU A 1 196 ? -23.487 1.093 28.057 1.00 95.38 196 GLU A N 1
ATOM 1568 C CA . GLU A 1 196 ? -24.082 0.316 29.148 1.00 95.38 196 GLU A CA 1
ATOM 1569 C C . GLU A 1 196 ? -23.411 0.635 30.492 1.00 95.38 196 GLU A C 1
ATOM 1571 O O . GLU A 1 196 ? -24.079 0.935 31.486 1.00 95.38 196 GLU A O 1
ATOM 1576 N N . THR A 1 197 ? -22.079 0.660 30.523 1.00 95.00 197 THR A N 1
ATOM 1577 C CA . THR A 1 197 ? -21.318 0.880 31.756 1.00 95.00 197 THR A CA 1
ATOM 1578 C C . THR A 1 197 ? -21.525 2.290 32.306 1.00 95.00 197 THR A C 1
ATOM 1580 O O . THR A 1 197 ? -21.681 2.461 33.515 1.00 95.00 197 THR A O 1
ATOM 1583 N N . ARG A 1 198 ? -21.583 3.308 31.442 1.00 95.44 198 ARG A N 1
ATOM 1584 C CA . ARG A 1 198 ? -21.788 4.710 31.835 1.00 95.44 198 ARG A CA 1
ATOM 1585 C C . ARG A 1 198 ? -23.205 5.008 32.285 1.00 95.44 198 ARG A C 1
ATOM 1587 O O . ARG A 1 198 ? -23.381 5.747 33.251 1.00 95.44 198 ARG A O 1
ATOM 1594 N N . ASN A 1 199 ? -24.196 4.464 31.586 1.00 96.69 199 ASN A N 1
ATOM 1595 C CA . ASN A 1 199 ? -25.593 4.817 31.825 1.00 96.69 199 ASN A CA 1
ATOM 1596 C C . ASN A 1 199 ? -26.278 3.896 32.841 1.00 96.69 199 ASN A C 1
ATOM 1598 O O . ASN A 1 199 ? -27.282 4.296 33.428 1.00 96.69 199 ASN A O 1
ATOM 1602 N N . VAL A 1 200 ? -25.749 2.689 33.070 1.00 95.88 200 VAL A N 1
ATOM 1603 C CA . VAL A 1 200 ? -26.363 1.684 33.951 1.00 95.88 200 VAL A CA 1
ATOM 1604 C C . VAL A 1 200 ? -25.430 1.302 35.100 1.00 95.88 200 VAL A C 1
ATOM 1606 O O . VAL A 1 200 ? -25.774 1.515 36.263 1.00 95.88 200 VAL A O 1
ATOM 1609 N N . THR A 1 201 ? -24.240 0.773 34.801 1.00 94.38 201 THR A N 1
ATOM 1610 C CA . THR A 1 201 ? -23.367 0.153 35.817 1.00 94.38 201 THR A CA 1
ATOM 1611 C C . THR A 1 201 ? -22.759 1.165 36.787 1.00 94.38 201 THR A C 1
ATOM 1613 O O . THR A 1 201 ? -22.913 1.006 37.995 1.00 94.38 201 THR A O 1
ATOM 1616 N N . ILE A 1 202 ? -22.109 2.224 36.289 1.00 95.00 202 ILE A N 1
ATOM 1617 C CA . ILE A 1 202 ? -21.463 3.258 37.117 1.00 95.00 202 ILE A CA 1
ATOM 1618 C C . ILE A 1 202 ? -22.472 3.959 38.047 1.00 95.00 202 ILE A C 1
ATOM 1620 O O . ILE A 1 202 ? -22.203 4.050 39.247 1.00 95.00 202 ILE A O 1
ATOM 1624 N N . PRO A 1 203 ? -23.648 4.422 37.571 1.00 96.31 203 PRO A N 1
ATOM 1625 C CA . PRO A 1 203 ? -24.662 5.007 38.447 1.00 96.31 203 PRO A CA 1
ATOM 1626 C C . PRO A 1 203 ? -25.109 4.055 39.560 1.00 96.31 203 PRO A C 1
ATOM 1628 O O . PRO A 1 203 ? -25.251 4.482 40.707 1.00 96.31 203 PRO A O 1
ATOM 1631 N N . LYS A 1 204 ? -25.275 2.766 39.236 1.00 95.56 204 LYS A N 1
ATOM 1632 C CA . LYS A 1 204 ? -25.657 1.734 40.201 1.00 95.56 204 LYS A CA 1
ATOM 1633 C C . LYS A 1 204 ? -24.587 1.544 41.284 1.00 95.56 204 LYS A C 1
ATOM 1635 O O . LYS A 1 204 ? -24.904 1.680 42.462 1.00 95.56 204 LYS A O 1
ATOM 1640 N N . ILE A 1 205 ? -23.326 1.305 40.912 1.00 94.12 205 ILE A N 1
ATOM 1641 C CA . ILE A 1 205 ? -22.245 1.077 41.893 1.00 94.12 205 ILE A CA 1
ATOM 1642 C C . ILE A 1 205 ? -21.924 2.336 42.713 1.00 94.12 205 ILE A C 1
ATOM 1644 O O . ILE A 1 205 ? -21.563 2.231 43.881 1.00 94.12 205 ILE A O 1
ATOM 1648 N N . ARG A 1 206 ? -22.117 3.540 42.149 1.00 93.44 206 ARG A N 1
ATOM 1649 C CA . ARG A 1 206 ? -22.031 4.804 42.903 1.00 93.44 206 ARG A CA 1
ATOM 1650 C C . ARG A 1 206 ? -23.079 4.869 44.006 1.00 93.44 206 ARG A C 1
ATOM 1652 O O . ARG A 1 206 ? -22.766 5.282 45.120 1.00 93.44 206 ARG A O 1
ATOM 1659 N N . GLN A 1 207 ? -24.317 4.487 43.695 1.00 93.69 207 GLN A N 1
ATOM 1660 C CA . GLN A 1 207 ? -25.400 4.470 44.673 1.00 93.69 207 GLN A CA 1
ATOM 1661 C C . GLN A 1 207 ? -25.142 3.431 45.772 1.00 93.69 207 GLN A C 1
ATOM 1663 O O . GLN A 1 207 ? -25.358 3.727 46.946 1.00 93.69 207 GLN A O 1
ATOM 1668 N N . GLU A 1 208 ? -24.637 2.251 45.405 1.00 92.31 208 GLU A N 1
ATOM 1669 C CA . GLU A 1 208 ? -24.240 1.203 46.352 1.00 92.31 208 GLU A CA 1
ATOM 1670 C C . GLU A 1 208 ? -23.103 1.673 47.274 1.00 92.31 208 GLU A C 1
ATOM 1672 O O . GLU A 1 208 ? -23.213 1.548 48.493 1.00 92.31 208 GLU A O 1
ATOM 1677 N N . ALA A 1 209 ? -22.058 2.301 46.725 1.00 91.31 209 ALA A N 1
ATOM 1678 C CA . ALA A 1 209 ? -20.946 2.839 47.509 1.00 91.31 209 ALA A CA 1
ATOM 1679 C C . ALA A 1 209 ? -21.371 3.979 48.449 1.00 91.31 209 ALA A C 1
ATOM 1681 O O . ALA A 1 209 ? -20.873 4.061 49.568 1.00 91.31 209 ALA A O 1
ATOM 1682 N N . ALA A 1 210 ? -22.312 4.835 48.035 1.00 89.00 210 ALA A N 1
ATOM 1683 C CA . ALA A 1 210 ? -22.836 5.913 48.878 1.00 89.00 210 ALA A CA 1
ATOM 1684 C C . ALA A 1 210 ? -23.651 5.404 50.083 1.00 89.00 210 ALA A C 1
ATOM 1686 O O . ALA A 1 210 ? -23.760 6.107 51.086 1.00 89.00 210 ALA A O 1
ATOM 1687 N N . GLY A 1 211 ? -24.235 4.205 49.983 1.00 88.00 211 GLY A N 1
ATOM 1688 C CA . GLY A 1 211 ? -24.937 3.532 51.079 1.00 88.00 211 GLY A CA 1
ATOM 1689 C C . GLY A 1 211 ? -24.059 2.593 51.913 1.00 88.00 211 GLY A C 1
ATOM 1690 O O . GLY A 1 211 ? -24.566 1.988 52.855 1.00 88.00 211 GLY A O 1
ATOM 1691 N N . SER A 1 212 ? -22.778 2.443 51.564 1.00 89.06 212 SER A N 1
ATOM 1692 C CA . SER A 1 212 ? -21.840 1.525 52.217 1.00 89.06 212 SER A CA 1
ATOM 1693 C C . SER A 1 212 ? -21.212 2.149 53.468 1.00 89.06 212 SER A C 1
ATOM 1695 O O . SER A 1 212 ? -20.867 3.329 53.481 1.00 89.06 212 SER A O 1
ATOM 1697 N N . GLU A 1 213 ? -21.012 1.345 54.515 1.00 85.00 213 GLU A N 1
ATOM 1698 C CA . GLU A 1 213 ? -20.218 1.728 55.697 1.00 85.00 213 GLU A CA 1
ATOM 1699 C C . GLU A 1 213 ? -18.704 1.532 55.477 1.00 85.00 213 GLU A C 1
ATOM 1701 O O . GLU A 1 213 ? -17.892 1.957 56.300 1.00 85.00 213 GLU A O 1
ATOM 1706 N N . ASP A 1 214 ? -18.305 0.898 54.370 1.00 88.50 214 ASP A N 1
ATOM 1707 C CA . ASP A 1 214 ? -16.903 0.681 54.028 1.00 88.50 214 ASP A CA 1
ATOM 1708 C C . ASP A 1 214 ? -16.284 1.923 53.369 1.00 88.50 214 ASP A C 1
ATOM 1710 O O . ASP A 1 214 ? -16.640 2.333 52.262 1.00 88.50 214 ASP A O 1
ATOM 1714 N N . HIS A 1 215 ? -15.277 2.481 54.038 1.00 80.31 215 HIS A N 1
ATOM 1715 C CA . HIS A 1 215 ? -14.526 3.641 53.568 1.00 80.31 215 HIS A CA 1
ATOM 1716 C C . HIS A 1 215 ? -13.766 3.399 52.249 1.00 80.31 215 HIS A C 1
ATOM 1718 O O . HIS A 1 215 ? -13.421 4.373 51.580 1.00 80.31 215 HIS A O 1
ATOM 1724 N N . MET A 1 216 ? -13.516 2.144 51.849 1.00 89.62 216 MET A N 1
ATOM 1725 C CA . MET A 1 216 ? -12.834 1.814 50.590 1.00 89.62 216 MET A CA 1
ATOM 1726 C C . MET A 1 216 ? -13.772 1.806 49.373 1.00 89.62 216 MET A C 1
ATOM 1728 O O . MET A 1 216 ? -13.317 1.961 48.239 1.00 89.62 216 MET A O 1
ATOM 1732 N N . SER A 1 217 ? -15.087 1.684 49.584 1.00 90.94 217 SER A N 1
ATOM 1733 C CA . SER A 1 217 ? -16.075 1.552 48.504 1.00 90.94 217 SER A CA 1
ATOM 1734 C C . SER A 1 217 ? -16.044 2.733 47.519 1.00 90.94 217 SER A C 1
ATOM 1736 O O . SER A 1 217 ? -16.140 2.536 46.309 1.00 90.94 217 SER A O 1
ATOM 1738 N N . ALA A 1 218 ? -15.831 3.961 48.008 1.00 88.81 218 ALA A N 1
ATOM 1739 C CA . ALA A 1 218 ? -15.705 5.145 47.153 1.00 88.81 218 ALA A CA 1
ATOM 1740 C C . ALA A 1 218 ? -14.446 5.114 46.264 1.00 88.81 218 ALA A C 1
ATOM 1742 O O . ALA A 1 218 ? -14.498 5.549 45.114 1.00 88.81 218 ALA A O 1
ATOM 1743 N N . GLN A 1 219 ? -13.335 4.574 46.776 1.00 90.00 219 GLN A N 1
ATOM 1744 C CA . GLN A 1 219 ? -12.093 4.437 46.014 1.00 90.00 219 GLN A CA 1
ATOM 1745 C C . GLN A 1 219 ? -12.240 3.392 44.905 1.00 90.00 219 GLN A C 1
ATOM 1747 O O . GLN A 1 219 ? -11.844 3.652 43.775 1.00 90.00 219 GLN A O 1
ATOM 1752 N N . LEU A 1 220 ? -12.875 2.250 45.192 1.00 91.94 220 LEU A N 1
ATOM 1753 C CA . LEU A 1 220 ? -13.105 1.197 44.195 1.00 91.94 220 LEU A CA 1
ATOM 1754 C C . LEU A 1 220 ? -13.957 1.688 43.017 1.00 91.94 220 LEU A C 1
ATOM 1756 O O . LEU A 1 220 ? -13.667 1.365 41.866 1.00 91.94 220 LEU A O 1
ATOM 1760 N N . VAL A 1 221 ? -14.985 2.498 43.289 1.00 93.00 221 VAL A N 1
ATOM 1761 C CA . VAL A 1 221 ? -15.795 3.119 42.231 1.00 93.00 221 VAL A CA 1
ATOM 1762 C C . VAL A 1 221 ? -14.957 4.086 41.394 1.00 93.00 221 VAL A C 1
ATOM 1764 O O . VAL A 1 221 ? -15.039 4.044 40.168 1.00 93.00 221 VAL A O 1
ATOM 1767 N N . ALA A 1 222 ? -14.120 4.913 42.027 1.00 91.75 222 ALA A N 1
ATOM 1768 C CA . ALA A 1 222 ? -13.224 5.821 41.312 1.00 91.75 222 ALA A CA 1
ATOM 1769 C C . ALA A 1 222 ? -12.211 5.064 40.428 1.00 91.75 222 ALA A C 1
ATOM 1771 O O . ALA A 1 222 ? -12.040 5.411 39.260 1.00 91.75 222 ALA A O 1
ATOM 1772 N N . ASP A 1 223 ? -11.603 3.990 40.938 1.00 92.12 223 ASP A N 1
ATOM 1773 C CA . ASP A 1 223 ? -10.648 3.158 40.192 1.00 92.12 223 ASP A CA 1
ATOM 1774 C C . ASP A 1 223 ? -11.312 2.457 38.990 1.00 92.12 223 ASP A C 1
ATOM 1776 O O . ASP A 1 223 ? -10.727 2.349 37.902 1.00 92.12 223 ASP A O 1
ATOM 1780 N N . PHE A 1 224 ? -12.560 2.007 39.158 1.00 93.44 224 PHE A N 1
ATOM 1781 C CA . PHE A 1 224 ? -13.346 1.425 38.074 1.00 93.44 224 PHE A CA 1
ATOM 1782 C C . PHE A 1 224 ? -13.706 2.466 37.008 1.00 93.44 224 PHE A C 1
ATOM 1784 O O . PHE A 1 224 ? -13.527 2.217 35.816 1.00 93.44 224 PHE A O 1
ATOM 1791 N N . GLU A 1 225 ? -14.147 3.661 37.405 1.00 93.75 225 GLU A N 1
ATOM 1792 C CA . GLU A 1 225 ? -14.407 4.761 36.469 1.00 93.75 225 GLU A CA 1
ATOM 1793 C C . GLU A 1 225 ? -13.167 5.152 35.670 1.00 93.75 225 GLU A C 1
ATOM 1795 O O . GLU A 1 225 ? -13.256 5.393 34.466 1.00 93.75 225 GLU A O 1
ATOM 1800 N N . ASP A 1 226 ? -12.004 5.163 36.313 1.00 93.19 226 ASP A N 1
ATOM 1801 C CA . ASP A 1 226 ? -10.722 5.388 35.659 1.00 93.19 226 ASP A CA 1
ATOM 1802 C C . ASP A 1 226 ? -10.366 4.283 34.659 1.00 93.19 226 ASP A C 1
ATOM 1804 O O . ASP A 1 226 ? -9.798 4.557 33.597 1.00 93.19 226 ASP A O 1
ATOM 1808 N N . THR A 1 227 ? -10.719 3.036 34.964 1.00 92.19 227 THR A N 1
ATOM 1809 C CA . THR A 1 227 ? -10.585 1.914 34.026 1.00 92.19 227 THR A CA 1
ATOM 1810 C C . THR A 1 227 ? -11.484 2.111 32.807 1.00 92.19 227 THR A C 1
ATOM 1812 O O . THR A 1 227 ? -11.011 1.995 31.675 1.00 92.19 227 THR A O 1
ATOM 1815 N N . VAL A 1 228 ? -12.735 2.532 33.010 1.00 93.69 228 VAL A N 1
ATOM 1816 C CA . VAL A 1 228 ? -13.671 2.860 31.922 1.00 93.69 228 VAL A CA 1
ATOM 1817 C C . VAL A 1 228 ? -13.178 4.056 31.098 1.00 93.69 228 VAL A C 1
ATOM 1819 O O . VAL A 1 228 ? -13.190 3.991 29.872 1.00 93.69 228 VAL A O 1
ATOM 1822 N N . ASN A 1 229 ? -12.646 5.110 31.730 1.00 94.25 229 ASN A N 1
ATOM 1823 C CA . ASN A 1 229 ? -12.030 6.253 31.038 1.00 94.25 229 ASN A CA 1
ATOM 1824 C C . ASN A 1 229 ? -10.877 5.802 30.117 1.00 94.25 229 ASN A C 1
ATOM 1826 O O . ASN A 1 229 ? -10.736 6.265 28.981 1.00 94.25 229 ASN A O 1
ATOM 1830 N N . ARG A 1 230 ? -10.023 4.887 30.597 1.00 92.19 230 ARG A N 1
ATOM 1831 C CA . ARG A 1 230 ? -8.925 4.317 29.799 1.00 92.19 230 ARG A CA 1
ATOM 1832 C C . ARG A 1 230 ? -9.450 3.446 28.658 1.00 92.19 230 ARG A C 1
ATOM 1834 O O . ARG A 1 230 ? -8.915 3.531 27.552 1.00 92.19 230 ARG A O 1
ATOM 1841 N N . PHE A 1 231 ? -10.495 2.659 28.904 1.00 94.88 231 PHE A N 1
ATOM 1842 C CA . PHE A 1 231 ? -11.153 1.853 27.879 1.00 94.88 231 PHE A CA 1
ATOM 1843 C C . PHE A 1 231 ? -11.752 2.715 26.761 1.00 94.88 231 PHE A C 1
ATOM 1845 O O . PHE A 1 231 ? -11.515 2.458 25.584 1.00 94.88 231 PHE A O 1
ATOM 1852 N N . GLU A 1 232 ? -12.446 3.798 27.111 1.00 95.00 232 GLU A N 1
ATOM 1853 C CA . GLU A 1 232 ? -12.982 4.772 26.152 1.00 95.00 232 GLU A CA 1
ATOM 1854 C C . GLU A 1 232 ? -11.891 5.359 25.264 1.00 95.00 232 GLU A C 1
ATOM 1856 O O . GLU A 1 232 ? -12.040 5.415 24.040 1.00 95.00 232 GLU A O 1
ATOM 1861 N N . LYS A 1 233 ? -10.761 5.744 25.867 1.00 94.12 233 LYS A N 1
ATOM 1862 C CA . LYS A 1 233 ? -9.599 6.208 25.111 1.00 94.12 233 LYS A CA 1
ATOM 1863 C C . LYS A 1 233 ? -9.095 5.128 24.151 1.00 94.12 233 LYS A C 1
ATOM 1865 O O . LYS A 1 233 ? -8.798 5.433 23.000 1.00 94.12 233 LYS A O 1
ATOM 1870 N N . LYS A 1 234 ? -9.058 3.866 24.581 1.00 93.25 234 LYS A N 1
ATOM 1871 C CA . LYS A 1 234 ? -8.651 2.749 23.722 1.00 93.25 234 LYS A CA 1
ATOM 1872 C C . LYS A 1 234 ? -9.599 2.569 22.532 1.00 93.25 234 LYS A C 1
ATOM 1874 O O . LYS A 1 234 ? -9.135 2.438 21.402 1.00 93.25 234 LYS A O 1
ATOM 1879 N N . VAL A 1 235 ? -10.913 2.631 22.754 1.00 95.31 235 VAL A N 1
ATOM 1880 C CA . VAL A 1 235 ? -11.922 2.592 21.680 1.00 95.31 235 VAL A CA 1
ATOM 1881 C C . VAL A 1 235 ? -11.775 3.795 20.739 1.00 95.31 235 VAL A C 1
ATOM 1883 O O . VAL A 1 235 ? -11.895 3.647 19.522 1.00 95.31 235 VAL A O 1
ATOM 1886 N N . HIS A 1 236 ? -11.452 4.978 21.263 1.00 94.12 236 HIS A N 1
ATOM 1887 C CA . HIS A 1 236 ? -11.148 6.153 20.445 1.00 94.12 236 HIS A CA 1
ATOM 1888 C C . HIS A 1 236 ? -9.907 5.949 19.558 1.00 94.12 236 HIS A C 1
ATOM 1890 O O . HIS A 1 236 ? -9.955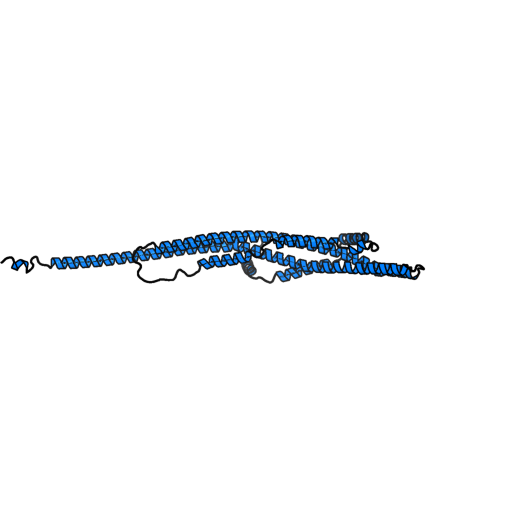 6.254 18.365 1.00 94.12 236 HIS A O 1
ATOM 1896 N N . ASP A 1 237 ? -8.832 5.362 20.084 1.00 91.94 237 ASP A N 1
ATOM 1897 C CA . ASP A 1 237 ? -7.634 5.040 19.298 1.00 91.94 237 ASP A CA 1
ATOM 1898 C C . ASP A 1 237 ? -7.947 4.045 18.159 1.00 91.94 237 ASP A C 1
ATOM 1900 O O . ASP A 1 237 ? -7.401 4.152 17.052 1.00 91.94 237 ASP A O 1
ATOM 1904 N N . LEU A 1 238 ? -8.876 3.104 18.379 1.00 93.56 238 LEU A N 1
ATOM 1905 C CA . LEU A 1 238 ? -9.379 2.218 17.322 1.00 93.56 238 LEU A CA 1
ATOM 1906 C C . LEU A 1 238 ? -10.150 3.001 16.246 1.00 93.56 238 LEU A C 1
ATOM 1908 O O . LEU A 1 238 ? -9.941 2.762 15.057 1.00 93.56 238 LEU A O 1
ATOM 1912 N N . LYS A 1 239 ? -10.984 3.982 16.624 1.00 93.25 239 LYS A N 1
ATOM 1913 C CA . LYS A 1 239 ? -11.683 4.869 15.667 1.00 93.25 239 LYS A CA 1
ATOM 1914 C C . LYS A 1 239 ? -10.711 5.682 14.816 1.00 93.25 239 LYS A C 1
ATOM 1916 O O . LYS A 1 239 ? -10.912 5.811 13.605 1.00 93.25 239 LYS A O 1
ATOM 1921 N N . LEU A 1 240 ? -9.645 6.200 15.428 1.00 90.81 240 LEU A N 1
ATOM 1922 C CA . LEU A 1 240 ? -8.577 6.884 14.702 1.00 90.81 240 LEU A CA 1
ATOM 1923 C C . LEU A 1 240 ? -7.923 5.936 13.691 1.00 90.81 240 LEU A C 1
ATOM 1925 O O . LEU A 1 240 ? -7.784 6.276 12.517 1.00 90.81 240 LEU A O 1
ATOM 1929 N N . SER A 1 241 ? -7.614 4.715 14.125 1.00 90.06 241 SER A N 1
ATOM 1930 C CA . SER A 1 241 ? -7.040 3.679 13.265 1.00 90.06 241 SER A CA 1
ATOM 1931 C C . SER A 1 241 ? -7.961 3.314 12.087 1.00 90.06 241 SER A C 1
ATOM 1933 O O . SER A 1 241 ? -7.488 3.148 10.964 1.00 90.06 241 SER A O 1
ATOM 1935 N N . LYS A 1 242 ? -9.283 3.267 12.308 1.00 91.12 242 LYS A N 1
ATOM 1936 C CA . LYS A 1 242 ? -10.292 3.043 11.255 1.00 91.12 242 LYS A CA 1
ATOM 1937 C C . LYS A 1 242 ? -10.318 4.200 10.257 1.00 91.12 242 LYS A C 1
ATOM 1939 O O . LYS A 1 242 ? -10.407 4.000 9.053 1.00 91.12 242 LYS A O 1
ATOM 1944 N N . THR A 1 243 ? -10.193 5.430 10.743 1.00 89.31 243 THR A N 1
ATOM 1945 C CA . THR A 1 243 ? -10.134 6.613 9.873 1.00 89.31 243 THR A CA 1
ATOM 1946 C C . THR A 1 243 ? -8.896 6.571 8.976 1.00 89.31 243 THR A C 1
ATOM 1948 O O . THR A 1 243 ? -8.980 6.863 7.784 1.00 89.31 243 THR A O 1
ATOM 1951 N N . MET A 1 244 ? -7.755 6.144 9.523 1.00 84.94 244 MET A N 1
ATOM 1952 C CA . MET A 1 244 ? -6.532 5.949 8.745 1.00 84.94 244 MET A CA 1
ATOM 1953 C C . MET A 1 244 ? -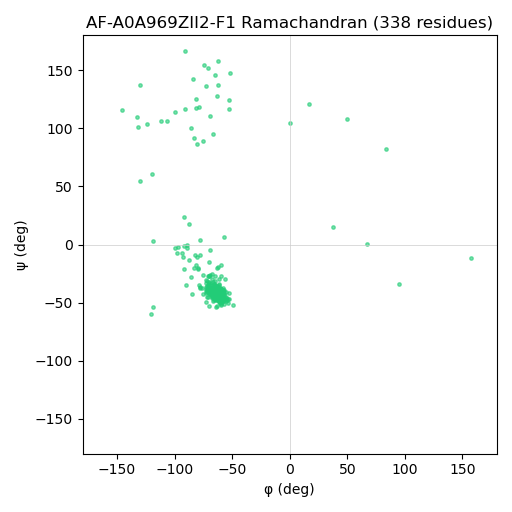6.698 4.861 7.676 1.00 84.94 244 MET A C 1
ATOM 1955 O O . MET A 1 244 ? -6.247 5.064 6.549 1.00 84.94 244 MET A O 1
ATOM 1959 N N . SER A 1 245 ? -7.376 3.744 7.968 1.00 86.19 245 SER A N 1
ATOM 1960 C CA . SER A 1 245 ? -7.598 2.690 6.965 1.00 86.19 245 SER A CA 1
ATOM 1961 C C . SER A 1 245 ? -8.517 3.146 5.827 1.00 86.19 245 SER A C 1
ATOM 1963 O O . SER A 1 245 ? -8.225 2.851 4.664 1.00 86.19 245 SER A O 1
ATOM 1965 N N . ILE A 1 246 ? -9.547 3.953 6.123 1.00 88.31 246 ILE A N 1
ATOM 1966 C CA . ILE A 1 246 ? -10.390 4.608 5.105 1.00 88.31 246 ILE A CA 1
ATOM 1967 C C . ILE A 1 246 ? -9.547 5.502 4.190 1.00 88.31 246 ILE A C 1
ATOM 1969 O O . ILE A 1 246 ? -9.718 5.485 2.975 1.00 88.31 246 ILE A O 1
ATOM 1973 N N . GLN A 1 247 ? -8.619 6.277 4.757 1.00 82.69 247 GLN A N 1
ATOM 1974 C CA . GLN A 1 247 ? -7.756 7.181 3.988 1.00 82.69 247 GLN A CA 1
ATOM 1975 C C . GLN A 1 247 ? -6.642 6.457 3.223 1.00 82.69 247 GLN A C 1
ATOM 1977 O O . GLN A 1 247 ? -6.169 6.965 2.206 1.00 82.69 247 GLN A O 1
ATOM 1982 N N . THR A 1 248 ? -6.219 5.285 3.692 1.00 83.12 248 THR A N 1
ATOM 1983 C CA . THR A 1 248 ? -5.155 4.486 3.067 1.00 83.12 248 THR A CA 1
ATOM 1984 C C . THR A 1 248 ? -5.671 3.727 1.843 1.00 83.12 248 THR A C 1
ATOM 1986 O O . THR A 1 248 ? -4.976 3.640 0.832 1.00 83.12 248 THR A O 1
ATOM 1989 N N . ALA A 1 249 ? -6.915 3.243 1.880 1.00 86.44 249 ALA A N 1
ATOM 1990 C CA . ALA A 1 249 ? -7.556 2.532 0.773 1.00 86.44 249 ALA A CA 1
ATOM 1991 C C . ALA A 1 249 ? -7.458 3.241 -0.602 1.00 86.44 249 ALA A C 1
ATOM 1993 O O . ALA A 1 249 ? -6.985 2.611 -1.553 1.00 86.44 249 ALA A O 1
ATOM 1994 N N . PRO A 1 250 ? -7.828 4.532 -0.751 1.00 85.06 250 PRO A N 1
ATOM 1995 C CA . PRO A 1 250 ? -7.699 5.227 -2.029 1.00 85.06 250 PRO A CA 1
ATOM 1996 C C .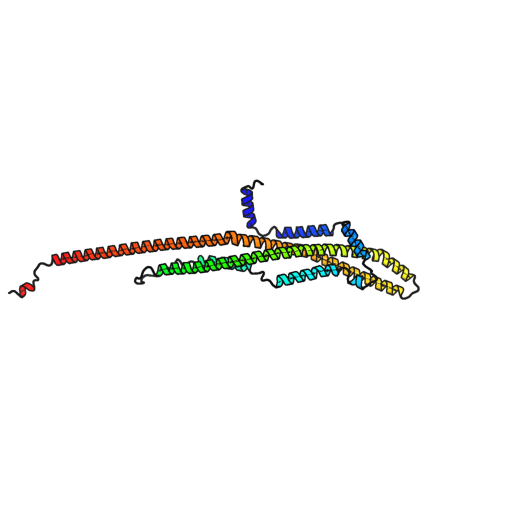 PRO A 1 250 ? -6.237 5.425 -2.448 1.00 85.06 250 PRO A C 1
ATOM 1998 O O . PRO A 1 250 ? -5.939 5.371 -3.636 1.00 85.06 250 PRO A O 1
ATOM 2001 N N . GLN A 1 251 ? -5.306 5.597 -1.502 1.00 80.25 251 GLN A N 1
ATOM 2002 C CA . GLN A 1 251 ? -3.878 5.730 -1.819 1.00 80.25 251 GLN A CA 1
ATOM 2003 C C . GLN A 1 251 ? -3.330 4.446 -2.447 1.00 80.25 251 GLN A C 1
ATOM 2005 O O . GLN A 1 251 ? -2.640 4.507 -3.463 1.00 80.25 251 GLN A O 1
ATOM 2010 N N . ILE A 1 252 ? -3.697 3.283 -1.898 1.00 82.25 252 ILE A N 1
ATOM 2011 C CA . ILE A 1 252 ? -3.340 1.982 -2.479 1.00 82.25 252 ILE A CA 1
ATOM 2012 C C . ILE A 1 252 ? -3.898 1.879 -3.903 1.00 82.25 252 ILE A C 1
ATOM 2014 O O . ILE A 1 252 ? -3.166 1.540 -4.832 1.00 82.25 252 ILE A O 1
ATOM 2018 N N . LYS A 1 253 ? -5.176 2.235 -4.095 1.00 83.62 253 LYS A N 1
ATOM 2019 C CA . LYS A 1 253 ? -5.842 2.142 -5.400 1.00 83.62 253 LYS A CA 1
ATOM 2020 C C . LYS A 1 253 ? -5.210 3.044 -6.460 1.00 83.62 253 LYS A C 1
ATOM 2022 O O . LYS A 1 253 ? -5.059 2.629 -7.609 1.00 83.62 253 LYS A O 1
ATOM 2027 N N . LEU A 1 254 ? -4.810 4.253 -6.075 1.00 82.69 254 LEU A N 1
ATOM 2028 C CA . LEU A 1 254 ? -4.095 5.178 -6.950 1.00 82.69 254 LEU A CA 1
ATOM 2029 C C . LEU A 1 254 ? -2.764 4.594 -7.426 1.00 82.69 254 LEU A C 1
ATOM 2031 O O . LEU A 1 254 ? -2.478 4.636 -8.622 1.00 82.69 254 LEU A O 1
ATOM 2035 N N . ILE A 1 255 ? -1.966 4.029 -6.515 1.00 81.38 255 ILE A N 1
ATOM 2036 C CA . ILE A 1 255 ? -0.671 3.433 -6.868 1.00 81.38 255 ILE A CA 1
ATOM 2037 C C . ILE A 1 255 ? -0.873 2.266 -7.841 1.00 81.38 255 ILE A C 1
ATOM 2039 O O . ILE A 1 255 ? -0.245 2.238 -8.895 1.00 81.38 255 ILE A O 1
ATOM 2043 N N . GLN A 1 256 ? -1.828 1.372 -7.559 1.00 80.81 256 GLN A N 1
ATOM 2044 C CA . GLN A 1 256 ? -2.184 0.277 -8.468 1.00 80.81 256 GLN A CA 1
ATOM 2045 C C . GLN A 1 256 ? -2.567 0.765 -9.865 1.00 80.81 256 GLN A C 1
ATOM 2047 O O . GLN A 1 256 ? -2.161 0.175 -10.864 1.00 80.81 256 GLN A O 1
ATOM 2052 N N . ASN A 1 257 ? -3.400 1.806 -9.941 1.00 81.88 257 ASN A N 1
ATOM 2053 C CA . ASN A 1 257 ? -3.852 2.350 -11.215 1.00 81.88 257 ASN A CA 1
ATOM 2054 C C . ASN A 1 257 ? -2.682 2.948 -12.005 1.00 81.88 257 ASN A C 1
ATOM 2056 O O . ASN A 1 257 ? -2.556 2.710 -13.204 1.00 81.88 257 ASN A O 1
ATOM 2060 N N . ASN A 1 258 ? -1.789 3.665 -11.324 1.00 78.44 258 ASN A N 1
ATOM 2061 C CA . ASN A 1 258 ? -0.592 4.226 -11.940 1.00 78.44 258 ASN A CA 1
ATOM 2062 C C . ASN A 1 258 ? 0.342 3.131 -12.472 1.00 78.44 258 ASN A C 1
ATOM 2064 O O . ASN A 1 258 ? 0.804 3.236 -13.608 1.00 78.44 258 ASN A O 1
ATOM 2068 N N . ASP A 1 259 ? 0.563 2.062 -11.705 1.00 81.56 259 ASP A N 1
ATOM 2069 C CA . ASP A 1 259 ? 1.379 0.931 -12.152 1.00 81.56 259 ASP A CA 1
ATOM 2070 C C . ASP A 1 259 ? 0.754 0.233 -13.366 1.00 81.56 259 ASP A C 1
ATOM 2072 O O . ASP A 1 259 ? 1.466 -0.077 -14.320 1.00 81.56 259 ASP A O 1
ATOM 2076 N N . LYS A 1 260 ? -0.575 0.050 -13.393 1.00 85.31 260 LYS A N 1
ATOM 2077 C CA . LYS A 1 260 ? -1.294 -0.516 -14.553 1.00 85.31 260 LYS A CA 1
ATOM 2078 C C . LYS A 1 260 ? -1.099 0.335 -15.806 1.00 85.31 260 LYS A C 1
ATOM 2080 O O . LYS A 1 260 ? -0.696 -0.182 -16.844 1.00 85.31 260 LYS A O 1
ATOM 2085 N N . LEU A 1 261 ? -1.290 1.649 -15.690 1.00 83.44 261 LEU A N 1
ATOM 2086 C CA . LEU A 1 261 ? -1.079 2.581 -16.800 1.00 83.44 261 LEU A CA 1
ATOM 2087 C C . LEU A 1 261 ? 0.366 2.554 -17.314 1.00 83.44 261 LEU A C 1
ATOM 2089 O O . LEU A 1 261 ? 0.603 2.670 -18.518 1.00 83.44 261 LEU A O 1
ATOM 2093 N N . LEU A 1 262 ? 1.348 2.426 -16.420 1.00 79.94 262 LEU A N 1
ATOM 2094 C CA . LEU A 1 262 ? 2.754 2.336 -16.810 1.00 79.94 262 LEU A CA 1
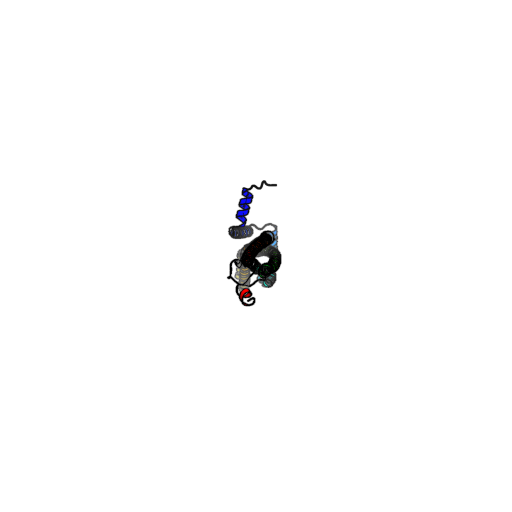ATOM 2095 C C . LEU A 1 262 ? 3.075 0.995 -17.474 1.00 79.94 262 LEU A C 1
ATOM 2097 O O . LEU A 1 262 ? 3.769 0.991 -18.490 1.00 79.94 262 LEU A O 1
ATOM 2101 N N . VAL A 1 263 ? 2.527 -0.114 -16.972 1.00 85.31 263 VAL A N 1
ATOM 2102 C CA . VAL A 1 263 ? 2.616 -1.433 -17.615 1.00 85.31 263 VAL A CA 1
ATOM 2103 C C . VAL A 1 263 ? 2.084 -1.373 -19.046 1.00 85.31 263 VAL A C 1
ATOM 2105 O O . VAL A 1 263 ? 2.794 -1.792 -19.962 1.00 85.31 263 VAL A O 1
ATOM 2108 N N . ASP A 1 264 ? 0.903 -0.787 -19.257 1.00 82.25 264 ASP A N 1
ATOM 2109 C CA . ASP A 1 264 ? 0.285 -0.660 -20.582 1.00 82.25 264 ASP A CA 1
ATOM 2110 C C . ASP A 1 264 ? 1.135 0.198 -21.532 1.00 82.25 264 ASP A C 1
ATOM 2112 O O . ASP A 1 264 ? 1.340 -0.144 -22.703 1.00 82.25 264 ASP A O 1
ATOM 2116 N N . LYS A 1 265 ? 1.700 1.302 -21.027 1.00 77.12 265 LYS A N 1
ATOM 2117 C CA . LYS A 1 265 ? 2.602 2.170 -21.801 1.00 77.12 265 LYS A CA 1
ATOM 2118 C C . LYS A 1 265 ? 3.908 1.473 -22.164 1.00 77.12 265 LYS A C 1
ATOM 2120 O O . LYS A 1 265 ? 4.346 1.577 -23.308 1.00 77.12 265 LYS A O 1
ATOM 2125 N N . ILE A 1 266 ? 4.522 0.752 -21.226 1.00 76.00 266 ILE A N 1
ATOM 2126 C CA . ILE A 1 266 ? 5.746 -0.017 -21.481 1.00 76.00 266 ILE A CA 1
ATOM 2127 C C . ILE A 1 266 ? 5.462 -1.129 -22.490 1.00 76.00 266 ILE A C 1
ATOM 2129 O O . ILE A 1 266 ? 6.231 -1.319 -23.429 1.00 76.00 266 ILE A O 1
ATOM 2133 N N . GLN A 1 267 ? 4.342 -1.835 -22.346 1.00 82.50 267 GLN A N 1
ATOM 2134 C CA . GLN A 1 267 ? 3.929 -2.861 -23.296 1.00 82.50 267 GLN A CA 1
ATOM 2135 C C . GLN A 1 267 ? 3.718 -2.279 -24.696 1.00 82.50 267 GLN A C 1
ATOM 2137 O O . GLN A 1 267 ? 4.200 -2.847 -25.673 1.00 82.50 267 GLN A O 1
ATOM 2142 N N . THR A 1 268 ? 3.074 -1.116 -24.796 1.00 75.06 268 THR A N 1
ATOM 2143 C CA . THR A 1 268 ? 2.925 -0.384 -26.061 1.00 75.06 268 THR A CA 1
ATOM 2144 C C . THR A 1 268 ? 4.285 0.004 -26.645 1.00 75.06 268 THR A C 1
ATOM 2146 O O . THR A 1 268 ? 4.508 -0.153 -27.845 1.00 75.06 268 THR A O 1
ATOM 2149 N N . ALA A 1 269 ? 5.220 0.468 -25.812 1.00 75.88 269 ALA A N 1
ATOM 2150 C CA . ALA A 1 269 ? 6.567 0.809 -26.255 1.00 75.88 269 ALA A CA 1
ATOM 2151 C C . ALA A 1 269 ? 7.319 -0.414 -26.806 1.00 75.88 269 ALA A C 1
ATOM 2153 O O . ALA A 1 269 ? 7.910 -0.318 -27.879 1.00 75.88 269 ALA A O 1
ATOM 2154 N N . ILE A 1 270 ? 7.248 -1.558 -26.118 1.00 79.19 270 ILE A N 1
ATOM 2155 C CA . ILE A 1 270 ? 7.901 -2.813 -26.524 1.00 79.19 270 ILE A CA 1
ATOM 2156 C C . ILE A 1 270 ? 7.279 -3.381 -27.805 1.00 79.19 270 ILE A C 1
ATOM 2158 O O . ILE A 1 270 ? 8.004 -3.765 -28.714 1.00 79.19 270 ILE A O 1
ATOM 2162 N N . LEU A 1 271 ? 5.948 -3.425 -27.903 1.00 82.19 271 LEU A N 1
ATOM 2163 C CA . LEU A 1 271 ? 5.267 -4.110 -29.008 1.00 82.19 271 LEU A CA 1
ATOM 2164 C C . LEU A 1 271 ? 5.094 -3.246 -30.260 1.00 82.19 271 LEU A C 1
ATOM 2166 O O . LEU A 1 271 ? 5.037 -3.789 -31.360 1.00 82.19 271 LEU A O 1
ATOM 2170 N N . ASN A 1 272 ? 5.017 -1.921 -30.110 1.00 72.31 272 ASN A N 1
ATOM 2171 C CA . ASN A 1 272 ? 4.692 -1.024 -31.219 1.00 72.31 272 ASN A CA 1
ATOM 2172 C C . ASN A 1 272 ? 5.826 -0.034 -31.509 1.00 72.31 272 ASN A C 1
ATOM 2174 O O . ASN A 1 272 ? 6.303 0.047 -32.642 1.00 72.31 272 ASN A O 1
ATOM 2178 N N . THR A 1 273 ? 6.284 0.714 -30.500 1.00 76.12 273 THR A N 1
ATOM 2179 C CA . THR A 1 273 ? 7.226 1.828 -30.714 1.00 76.12 273 THR A CA 1
ATOM 2180 C C . THR A 1 273 ? 8.638 1.353 -31.057 1.00 76.12 273 THR A C 1
ATOM 2182 O O . THR A 1 273 ? 9.208 1.817 -32.043 1.00 76.12 273 THR A O 1
ATOM 2185 N N . ILE A 1 274 ? 9.205 0.417 -30.288 1.00 76.06 274 ILE A N 1
ATOM 2186 C CA . ILE A 1 274 ? 10.559 -0.112 -30.515 1.00 76.06 274 ILE A CA 1
ATOM 2187 C C . ILE A 1 274 ? 10.670 -0.797 -31.890 1.00 76.06 274 ILE A C 1
ATOM 2189 O O . ILE A 1 274 ? 11.593 -0.454 -32.634 1.00 76.06 274 ILE A O 1
ATOM 2193 N N . PRO A 1 275 ? 9.741 -1.686 -32.305 1.00 76.75 275 PRO A N 1
ATOM 2194 C CA . PRO A 1 275 ? 9.771 -2.277 -33.642 1.00 76.75 275 PRO A CA 1
ATOM 2195 C C . PRO A 1 275 ? 9.652 -1.241 -34.759 1.00 76.75 275 PRO A C 1
ATOM 2197 O O . PRO A 1 275 ? 10.362 -1.338 -35.761 1.00 76.75 275 PRO A O 1
ATOM 2200 N N . LEU A 1 276 ? 8.806 -0.217 -34.582 1.00 70.81 276 LEU A N 1
ATOM 2201 C CA . LEU A 1 276 ? 8.703 0.884 -35.538 1.00 70.81 276 LEU A CA 1
ATOM 2202 C C . LEU A 1 276 ? 10.048 1.603 -35.683 1.00 70.81 276 LEU A C 1
ATOM 2204 O O . LEU A 1 276 ? 10.496 1.841 -36.802 1.00 70.81 276 LEU A O 1
ATOM 2208 N N . TRP A 1 277 ? 10.714 1.906 -34.570 1.00 72.06 277 TRP A N 1
ATOM 2209 C CA . TRP A 1 277 ? 12.013 2.577 -34.561 1.00 72.06 277 TRP A CA 1
ATOM 2210 C C . TRP A 1 277 ? 13.089 1.714 -35.228 1.00 72.06 277 TRP A C 1
ATOM 2212 O O . TRP A 1 277 ? 13.764 2.194 -36.137 1.00 72.06 277 TRP A O 1
ATOM 2222 N N . LYS A 1 278 ? 13.167 0.418 -34.893 1.00 71.06 278 LYS A N 1
ATOM 2223 C CA . LYS A 1 278 ? 14.033 -0.555 -35.587 1.00 71.06 278 LYS A CA 1
ATOM 2224 C C . LYS A 1 278 ? 13.782 -0.540 -37.103 1.00 71.06 278 LYS A C 1
ATOM 2226 O O . LYS A 1 278 ? 14.726 -0.421 -37.884 1.00 71.06 278 LYS A O 1
ATOM 2231 N N . SER A 1 279 ? 12.517 -0.568 -37.534 1.00 70.62 279 SER A N 1
ATOM 2232 C CA . SER A 1 279 ? 12.155 -0.509 -38.957 1.00 70.62 279 SER A CA 1
ATOM 2233 C C . SER A 1 279 ? 12.596 0.795 -39.633 1.00 70.62 279 SER A C 1
ATOM 2235 O O . SER A 1 279 ? 13.102 0.746 -40.754 1.00 70.62 279 SER A O 1
ATOM 2237 N N . GLN A 1 280 ? 12.423 1.955 -38.989 1.00 66.19 280 GLN A N 1
ATOM 2238 C CA . GLN A 1 280 ? 12.848 3.245 -39.555 1.00 66.19 280 GLN A CA 1
ATOM 2239 C C . GLN A 1 280 ? 14.372 3.340 -39.683 1.00 66.19 280 GLN A C 1
ATOM 2241 O O . GLN A 1 280 ? 14.875 3.832 -40.692 1.00 66.19 280 GLN A O 1
ATOM 2246 N N . ILE A 1 281 ? 15.115 2.791 -38.719 1.00 69.56 281 ILE A N 1
ATOM 2247 C CA . ILE A 1 281 ? 16.579 2.726 -38.772 1.00 69.56 281 ILE A CA 1
ATOM 2248 C C . ILE A 1 281 ? 17.044 1.865 -39.959 1.00 69.56 281 ILE A C 1
ATOM 2250 O O . ILE A 1 281 ? 17.940 2.265 -40.707 1.00 69.56 281 ILE A O 1
ATOM 2254 N N . VAL A 1 282 ? 16.414 0.706 -40.184 1.00 72.62 282 VAL A N 1
ATOM 2255 C CA . VAL A 1 282 ? 16.720 -0.164 -41.334 1.00 72.62 282 VAL A CA 1
ATOM 2256 C C . VAL A 1 282 ? 16.430 0.543 -42.664 1.00 72.62 282 VAL A C 1
ATOM 2258 O O . VAL A 1 282 ? 17.248 0.469 -43.587 1.00 72.62 282 VAL A O 1
ATOM 2261 N N . ILE A 1 283 ? 15.309 1.268 -42.767 1.00 67.81 283 ILE A N 1
ATOM 2262 C CA . ILE A 1 283 ? 14.968 2.068 -43.956 1.00 67.81 283 ILE A CA 1
ATOM 2263 C C . ILE A 1 283 ? 16.024 3.154 -44.194 1.00 67.81 283 ILE A C 1
ATOM 2265 O O . ILE A 1 283 ? 16.546 3.261 -45.307 1.00 67.81 283 ILE A O 1
ATOM 2269 N N . ALA A 1 284 ? 16.396 3.911 -43.158 1.00 63.84 284 ALA A N 1
ATOM 2270 C CA . ALA A 1 284 ? 17.426 4.945 -43.243 1.00 63.84 284 ALA A CA 1
ATOM 2271 C C . ALA A 1 284 ? 18.779 4.373 -43.709 1.00 63.84 284 ALA A C 1
ATOM 2273 O O . ALA A 1 284 ? 19.433 4.947 -44.583 1.00 63.84 284 ALA A O 1
ATOM 2274 N N . LEU A 1 285 ? 19.170 3.193 -43.211 1.00 65.19 285 LEU A N 1
ATOM 2275 C CA . LEU A 1 285 ? 20.374 2.488 -43.662 1.00 65.19 285 LEU A CA 1
ATOM 2276 C C . LEU A 1 285 ? 20.290 2.085 -45.145 1.00 65.19 285 LEU A C 1
ATOM 2278 O O . LEU A 1 285 ? 21.281 2.189 -45.874 1.00 65.19 285 LEU A O 1
ATOM 2282 N N . GLY A 1 286 ? 19.122 1.624 -45.599 1.00 67.00 286 GLY A N 1
ATOM 2283 C CA . GLY A 1 286 ? 18.860 1.310 -47.004 1.00 67.00 286 GLY A CA 1
ATOM 2284 C C . GLY A 1 286 ? 19.013 2.533 -47.912 1.00 67.00 286 GLY A C 1
ATOM 2285 O O . GLY A 1 286 ? 19.722 2.465 -48.919 1.00 67.00 286 GLY A O 1
ATOM 2286 N N . LEU A 1 287 ? 18.423 3.664 -47.519 1.00 68.75 287 LEU A N 1
ATOM 2287 C CA . LEU A 1 287 ? 18.520 4.937 -48.241 1.00 68.75 287 LEU A CA 1
ATOM 2288 C C . LEU A 1 287 ? 19.963 5.459 -48.292 1.00 68.75 287 LEU A C 1
ATOM 2290 O O . LEU A 1 287 ? 20.443 5.815 -49.367 1.00 68.75 287 LEU A O 1
ATOM 2294 N N . ALA A 1 288 ? 20.702 5.409 -47.179 1.00 64.38 288 ALA A N 1
ATOM 2295 C CA . ALA A 1 288 ? 22.109 5.815 -47.138 1.00 64.38 288 ALA A CA 1
ATOM 2296 C C . ALA A 1 288 ? 22.992 4.975 -48.085 1.00 64.38 288 ALA A C 1
ATOM 2298 O O . ALA A 1 288 ? 23.903 5.498 -48.740 1.00 64.38 288 ALA A O 1
ATOM 2299 N N . ARG A 1 289 ? 22.715 3.666 -48.213 1.00 66.56 289 ARG A N 1
ATOM 2300 C CA . ARG A 1 289 ? 23.389 2.796 -49.196 1.00 66.56 289 ARG A CA 1
ATOM 2301 C C . ARG A 1 289 ? 23.050 3.191 -50.634 1.00 66.56 289 ARG A C 1
ATOM 2303 O O . ARG A 1 289 ? 23.960 3.228 -51.461 1.00 66.56 289 ARG A O 1
ATOM 2310 N N . GLN A 1 290 ? 21.784 3.493 -50.929 1.00 67.12 290 GLN A N 1
ATOM 2311 C CA . GLN A 1 290 ? 21.355 3.937 -52.261 1.00 67.12 290 GLN A CA 1
ATOM 2312 C C . GLN A 1 290 ? 21.988 5.277 -52.646 1.00 67.12 290 GLN A C 1
ATOM 2314 O O . GLN A 1 290 ? 22.560 5.390 -53.728 1.00 67.12 290 GLN A O 1
ATOM 2319 N N . GLU A 1 291 ? 21.968 6.266 -51.750 1.00 69.00 291 GLU A N 1
ATOM 2320 C CA . GLU A 1 291 ? 22.614 7.562 -51.974 1.00 69.00 291 GLU A CA 1
ATOM 2321 C C . GLU A 1 291 ? 24.116 7.391 -52.235 1.00 69.00 291 GLU A C 1
ATOM 2323 O O . GLU A 1 291 ? 24.678 7.998 -53.148 1.00 69.00 291 GLU A O 1
ATOM 2328 N N . THR A 1 292 ? 24.767 6.510 -51.473 1.00 63.97 292 THR A N 1
ATOM 2329 C CA . THR A 1 292 ? 26.184 6.205 -51.672 1.00 63.97 292 THR A CA 1
ATOM 2330 C C . THR A 1 292 ? 26.451 5.549 -53.027 1.00 63.97 292 THR A C 1
ATOM 2332 O O . THR A 1 292 ? 27.400 5.930 -53.711 1.00 63.97 292 THR A O 1
ATOM 2335 N N . ALA A 1 293 ? 25.621 4.589 -53.441 1.00 62.44 293 ALA A N 1
ATOM 2336 C CA . ALA A 1 293 ? 25.735 3.954 -54.751 1.00 62.44 293 ALA A CA 1
ATOM 2337 C C . ALA A 1 293 ? 25.547 4.970 -55.890 1.00 62.44 293 ALA A C 1
ATOM 2339 O O . ALA A 1 293 ? 26.321 4.959 -56.844 1.00 62.44 293 ALA A O 1
ATOM 2340 N N . LEU A 1 294 ? 24.590 5.894 -55.755 1.00 68.25 294 LEU A N 1
ATOM 2341 C CA . LEU A 1 294 ? 24.373 6.986 -56.709 1.00 68.25 294 LEU A CA 1
ATOM 2342 C C . LEU A 1 294 ? 25.564 7.952 -56.765 1.00 68.25 294 LEU A C 1
ATOM 2344 O O . LEU A 1 294 ? 25.971 8.354 -57.854 1.00 68.25 294 LEU A O 1
ATOM 2348 N N . LYS A 1 295 ? 26.151 8.316 -55.616 1.00 68.38 295 LYS A N 1
ATOM 2349 C CA . LYS A 1 295 ? 27.364 9.153 -55.561 1.00 68.38 295 LYS A CA 1
ATOM 2350 C C . LYS A 1 295 ? 28.551 8.465 -56.233 1.00 68.38 295 LYS A C 1
ATOM 2352 O O . LYS A 1 295 ? 29.199 9.086 -57.066 1.00 68.38 295 LYS A O 1
ATOM 2357 N N . LEU A 1 296 ? 28.782 7.183 -55.941 1.00 61.56 296 LEU A N 1
ATOM 2358 C CA . LEU A 1 296 ? 29.822 6.382 -56.597 1.00 61.56 296 LEU A CA 1
ATOM 2359 C C . LEU A 1 296 ? 29.583 6.267 -58.106 1.00 61.56 296 LEU A C 1
ATOM 2361 O O . LEU A 1 296 ? 30.521 6.396 -58.882 1.00 61.56 296 LEU A O 1
ATOM 2365 N N . GLN A 1 297 ? 28.338 6.058 -58.540 1.00 62.56 297 GLN A N 1
ATOM 2366 C CA . GLN A 1 297 ? 27.993 6.004 -59.960 1.00 62.56 297 GLN A CA 1
ATOM 2367 C C . GLN A 1 297 ? 28.299 7.331 -60.664 1.00 62.56 297 GLN A C 1
ATOM 2369 O O . GLN A 1 297 ? 28.902 7.321 -61.736 1.00 62.56 297 GLN A O 1
ATOM 2374 N N . LYS A 1 298 ? 27.914 8.464 -60.061 1.00 69.25 298 LYS A N 1
ATOM 2375 C CA . LYS A 1 298 ? 28.246 9.800 -60.577 1.00 69.25 298 LYS A CA 1
ATOM 2376 C C . LYS A 1 298 ? 29.754 10.003 -60.657 1.00 69.25 298 LYS A C 1
ATOM 2378 O O . LYS A 1 298 ? 30.253 10.358 -61.712 1.00 69.25 298 LYS A O 1
ATOM 2383 N N . GLU A 1 299 ? 30.480 9.682 -59.594 1.00 65.62 299 GLU A N 1
ATOM 2384 C CA . GLU A 1 299 ? 31.937 9.825 -59.532 1.00 65.62 299 GLU A CA 1
ATOM 2385 C C . GLU A 1 299 ? 32.657 8.958 -60.579 1.00 65.62 299 GLU A C 1
ATOM 2387 O O . GLU A 1 299 ? 33.578 9.427 -61.250 1.00 65.62 299 GLU A O 1
ATOM 2392 N N . VAL A 1 300 ? 32.202 7.718 -60.795 1.00 61.94 300 VAL A N 1
ATOM 2393 C CA . VAL A 1 300 ? 32.695 6.846 -61.875 1.00 61.94 300 VAL A CA 1
ATOM 2394 C C . VAL A 1 300 ? 32.384 7.443 -63.248 1.00 61.94 300 VAL A C 1
ATOM 2396 O O . VAL A 1 300 ? 33.254 7.448 -64.120 1.00 61.94 300 VAL A O 1
ATOM 2399 N N . SER A 1 301 ? 31.172 7.963 -63.448 1.00 64.81 301 SER A N 1
ATOM 2400 C CA . SER A 1 301 ? 30.763 8.607 -64.700 1.00 64.81 301 SER A CA 1
ATOM 2401 C C . SER A 1 301 ? 31.604 9.851 -65.001 1.00 64.81 301 SER A C 1
ATOM 2403 O O . SER A 1 301 ? 32.100 10.005 -66.115 1.00 64.81 301 SER A O 1
ATOM 2405 N N . ASP A 1 302 ? 31.822 10.708 -64.006 1.00 72.00 302 ASP A N 1
ATOM 2406 C CA . ASP A 1 302 ? 32.603 11.940 -64.129 1.00 72.00 302 ASP A CA 1
ATOM 2407 C C . ASP A 1 302 ? 34.080 11.634 -64.389 1.00 72.00 302 ASP A C 1
ATOM 2409 O O . ASP A 1 302 ? 34.672 12.183 -65.318 1.00 72.00 302 ASP A O 1
ATOM 2413 N N . THR A 1 303 ? 34.650 10.673 -63.654 1.00 62.50 303 THR A N 1
ATOM 2414 C CA . THR A 1 303 ? 36.021 10.190 -63.882 1.00 62.50 303 THR A CA 1
ATOM 2415 C C . THR A 1 303 ? 36.174 9.607 -65.290 1.00 62.50 303 THR A C 1
ATOM 2417 O O . THR A 1 303 ? 37.176 9.849 -65.963 1.00 62.50 303 THR A O 1
ATOM 2420 N N . THR A 1 304 ? 35.175 8.860 -65.771 1.00 61.94 304 THR A N 1
ATOM 2421 C CA . THR A 1 304 ? 35.171 8.303 -67.133 1.00 61.94 304 THR A CA 1
ATOM 2422 C C . THR A 1 304 ? 35.134 9.415 -68.181 1.00 61.94 304 THR A C 1
ATOM 2424 O O . THR A 1 304 ? 35.923 9.388 -69.126 1.00 61.94 304 THR A O 1
ATOM 2427 N N . ASN A 1 305 ? 34.281 10.426 -68.001 1.00 67.50 305 ASN A N 1
ATOM 2428 C CA . ASN A 1 305 ? 34.228 11.592 -68.884 1.00 67.50 305 ASN A CA 1
ATOM 2429 C C . ASN A 1 305 ? 35.549 12.373 -68.886 1.00 67.50 305 ASN A C 1
ATOM 2431 O O . ASN A 1 305 ? 36.037 12.752 -69.951 1.00 67.50 305 ASN A O 1
ATOM 2435 N N . GLU A 1 306 ? 36.172 12.569 -67.722 1.00 71.81 306 GLU A N 1
ATOM 2436 C CA . GLU A 1 306 ? 37.476 13.229 -67.616 1.00 71.81 306 GLU A CA 1
ATOM 2437 C C . GLU A 1 306 ? 38.574 12.435 -68.345 1.00 71.81 306 GLU A C 1
ATOM 2439 O O . GLU A 1 306 ? 39.385 13.013 -69.074 1.00 71.81 306 GLU A O 1
ATOM 2444 N N . LEU A 1 307 ? 38.580 11.103 -68.213 1.00 65.94 307 LEU A N 1
ATOM 2445 C CA . LEU A 1 307 ? 39.499 10.224 -68.943 1.00 65.94 307 LEU A CA 1
ATOM 2446 C C . LEU A 1 307 ? 39.282 10.299 -70.461 1.00 65.94 307 LEU A C 1
ATOM 2448 O O . LEU A 1 307 ? 40.256 10.396 -71.209 1.00 65.94 307 LEU A O 1
ATOM 2452 N N . LEU A 1 308 ? 38.030 10.303 -70.931 1.00 67.12 308 LEU A N 1
ATOM 2453 C CA . LEU A 1 308 ? 37.703 10.452 -72.354 1.00 67.12 308 LEU A CA 1
ATOM 2454 C C . LEU A 1 308 ? 38.146 11.812 -72.907 1.00 67.12 308 LEU A C 1
ATOM 2456 O O . LEU A 1 308 ? 38.706 11.875 -74.006 1.00 67.12 308 LEU A O 1
ATOM 2460 N N . LEU A 1 309 ? 37.960 12.891 -72.142 1.00 71.56 309 LEU A N 1
ATOM 2461 C CA . LEU A 1 309 ? 38.434 14.228 -72.502 1.00 71.56 309 LEU A CA 1
ATOM 2462 C C . LEU A 1 309 ? 39.964 14.286 -72.575 1.00 71.56 309 LEU A C 1
ATOM 2464 O O . LEU A 1 309 ? 40.504 14.786 -73.563 1.00 71.56 309 LEU A O 1
ATOM 2468 N N . LYS A 1 310 ? 40.676 13.720 -71.590 1.00 69.62 310 LYS A N 1
ATOM 2469 C CA . LYS A 1 310 ? 42.148 13.635 -71.604 1.00 69.62 310 LYS A CA 1
ATOM 2470 C C . LYS A 1 310 ? 42.664 12.815 -72.786 1.00 69.62 310 LYS A C 1
ATOM 2472 O O . LYS A 1 310 ? 43.603 13.242 -73.455 1.00 69.62 310 LYS A O 1
ATOM 2477 N N . ASN A 1 311 ? 42.035 11.678 -73.084 1.00 59.78 311 ASN A N 1
ATOM 2478 C CA . ASN A 1 311 ? 42.395 10.851 -74.237 1.00 59.78 311 ASN A CA 1
ATOM 2479 C C . ASN A 1 311 ? 42.151 11.585 -75.559 1.00 59.78 311 ASN A C 1
ATOM 2481 O O . ASN A 1 311 ? 43.007 11.553 -76.439 1.00 59.78 311 ASN A O 1
ATOM 2485 N N . SER A 1 312 ? 41.034 12.305 -75.682 1.00 73.31 312 SER A N 1
ATOM 2486 C CA . SER A 1 312 ? 40.717 13.109 -76.870 1.00 73.31 312 SER A CA 1
ATOM 2487 C C . SER A 1 312 ? 41.700 14.268 -77.058 1.00 73.31 312 SER A C 1
ATOM 2489 O O . SER A 1 312 ? 42.161 14.516 -78.171 1.00 73.31 312 SER A O 1
ATOM 2491 N N . ALA A 1 313 ? 42.080 14.950 -75.972 1.00 74.69 313 ALA A N 1
ATOM 2492 C CA . ALA A 1 313 ? 43.094 16.001 -76.000 1.00 74.69 313 ALA A CA 1
ATOM 2493 C C . ALA A 1 313 ? 44.466 15.453 -76.423 1.00 74.69 313 ALA A C 1
ATOM 2495 O O . ALA A 1 313 ? 45.120 16.042 -77.282 1.00 74.69 313 ALA A O 1
ATOM 2496 N N . LYS A 1 314 ? 44.865 14.290 -75.890 1.00 72.19 314 LYS A N 1
ATOM 2497 C CA . LYS A 1 314 ? 46.113 13.609 -76.258 1.00 72.19 314 LYS A CA 1
ATOM 2498 C C . LYS A 1 314 ? 46.108 13.131 -77.712 1.00 72.19 314 LYS A C 1
ATOM 2500 O O . LYS A 1 314 ? 47.103 13.297 -78.406 1.00 72.19 314 LYS A O 1
ATOM 2505 N N . LEU A 1 315 ? 44.989 12.594 -78.204 1.00 72.94 315 LEU A N 1
ATOM 2506 C CA . LEU A 1 315 ? 44.821 12.237 -79.617 1.00 72.94 315 LEU A CA 1
ATOM 2507 C C . LEU A 1 315 ? 44.944 13.462 -80.526 1.00 72.94 315 LEU A C 1
ATOM 2509 O O . LEU A 1 315 ? 45.648 13.406 -81.531 1.00 72.94 315 LEU A O 1
ATOM 2513 N N . LYS A 1 316 ? 44.301 14.578 -80.165 1.00 76.38 316 LYS A N 1
ATOM 2514 C CA . LYS A 1 316 ? 44.409 15.838 -80.909 1.00 76.38 316 LYS A CA 1
ATOM 2515 C C . LYS A 1 316 ? 45.848 16.350 -80.925 1.00 76.38 316 LYS A C 1
ATOM 2517 O O . LYS A 1 316 ? 46.331 16.718 -81.989 1.00 76.38 316 LYS A O 1
ATOM 2522 N N . GLN A 1 317 ? 46.534 16.333 -79.782 1.00 76.19 317 GLN A N 1
ATOM 2523 C CA . GLN A 1 317 ? 47.944 16.711 -79.691 1.00 76.19 317 GLN A CA 1
ATOM 2524 C C . GLN A 1 317 ? 48.817 15.821 -80.581 1.00 76.19 317 GLN A C 1
ATOM 2526 O O . GLN A 1 317 ? 49.527 16.349 -81.427 1.00 76.19 317 GLN A O 1
ATOM 2531 N N . ASN A 1 318 ? 48.696 14.495 -80.469 1.00 70.62 318 ASN A N 1
ATOM 2532 C CA . ASN A 1 318 ? 49.435 13.556 -81.314 1.00 70.62 318 ASN A CA 1
ATOM 2533 C C . ASN A 1 318 ? 49.142 13.781 -82.802 1.00 70.62 318 ASN A C 1
ATOM 2535 O O . ASN A 1 318 ? 50.048 13.719 -83.618 1.00 70.62 318 ASN A O 1
ATOM 2539 N N . THR A 1 319 ? 47.890 14.063 -83.170 1.00 69.69 319 THR A N 1
ATOM 2540 C CA . THR A 1 319 ? 47.516 14.336 -84.567 1.00 69.69 319 THR A CA 1
ATOM 2541 C C . THR A 1 319 ? 48.168 15.623 -85.073 1.00 69.69 319 THR A C 1
ATOM 2543 O O . THR A 1 319 ? 48.668 15.653 -86.192 1.00 69.69 319 THR A O 1
ATOM 2546 N N . VAL A 1 320 ? 48.201 16.676 -84.249 1.00 75.56 320 VAL A N 1
ATOM 2547 C CA . VAL A 1 320 ? 48.879 17.939 -84.578 1.00 75.56 320 VAL A CA 1
ATOM 2548 C C . VAL A 1 320 ? 50.394 17.748 -84.663 1.00 75.56 320 VAL A C 1
ATOM 2550 O O . VAL A 1 320 ? 51.010 18.269 -85.584 1.00 75.56 320 VAL A O 1
ATOM 2553 N N . GLU A 1 321 ? 50.999 16.991 -83.748 1.00 73.06 321 GLU A N 1
ATOM 2554 C CA . GLU A 1 321 ? 52.432 16.671 -83.777 1.00 73.06 321 GLU A CA 1
ATOM 2555 C C . GLU A 1 321 ? 52.800 15.833 -85.007 1.00 73.06 321 GLU A C 1
ATOM 2557 O O . GLU A 1 321 ? 53.769 16.153 -85.685 1.00 73.06 321 GLU A O 1
ATOM 2562 N N . VAL A 1 322 ? 51.991 14.829 -85.359 1.00 66.81 322 VAL A N 1
ATOM 2563 C CA . VAL A 1 322 ? 52.171 14.025 -86.578 1.00 66.81 322 VAL A CA 1
ATOM 2564 C C . VAL A 1 322 ? 52.006 14.877 -87.835 1.00 66.81 322 VAL A C 1
ATOM 2566 O O . VAL A 1 322 ? 52.809 14.749 -88.751 1.00 66.81 322 VAL A O 1
ATOM 2569 N N . ALA A 1 323 ? 51.010 15.767 -87.889 1.00 64.88 323 ALA A N 1
ATOM 2570 C CA . ALA A 1 323 ? 50.855 16.697 -89.007 1.00 64.88 323 ALA A CA 1
ATOM 2571 C C . ALA A 1 323 ? 52.066 17.637 -89.125 1.00 64.88 323 ALA A C 1
ATOM 2573 O O . ALA A 1 323 ? 52.594 17.822 -90.216 1.00 64.88 323 ALA A O 1
ATOM 2574 N N . LYS A 1 324 ? 52.564 18.159 -87.998 1.00 68.00 324 LYS A N 1
ATOM 2575 C CA . LYS A 1 324 ? 53.732 19.046 -87.946 1.00 68.00 324 LYS A CA 1
ATOM 2576 C C . LYS A 1 324 ? 55.034 18.343 -88.349 1.00 68.00 324 LYS A C 1
ATOM 2578 O O . LYS A 1 324 ? 55.844 18.939 -89.049 1.00 68.00 324 LYS A O 1
ATOM 2583 N N . GLU A 1 325 ? 55.236 17.090 -87.945 1.00 61.16 325 GLU A N 1
ATOM 2584 C CA . GLU A 1 325 ? 56.370 16.269 -88.400 1.00 61.16 325 GLU A CA 1
ATOM 2585 C C . GLU A 1 325 ? 56.211 15.820 -89.860 1.00 61.16 325 GLU A C 1
ATOM 2587 O O . GLU A 1 325 ? 57.195 15.735 -90.583 1.00 61.16 325 GLU A O 1
ATOM 2592 N N . SER A 1 326 ? 54.984 15.612 -90.349 1.00 58.09 326 SER A N 1
ATOM 2593 C CA . SER A 1 326 ? 54.730 15.349 -91.773 1.00 58.09 326 SER A CA 1
ATOM 2594 C C . SER A 1 326 ? 54.954 16.582 -92.661 1.00 58.09 326 SER A C 1
ATOM 2596 O O . SER A 1 326 ? 55.259 16.423 -93.841 1.00 58.09 326 SER A O 1
ATOM 2598 N N . GLU A 1 327 ? 54.794 17.798 -92.126 1.00 55.66 327 GLU A N 1
ATOM 2599 C CA . GLU A 1 327 ? 55.149 19.068 -92.784 1.00 55.66 327 GLU A CA 1
ATOM 2600 C C . GLU A 1 327 ? 56.649 19.395 -92.678 1.00 55.66 327 GLU A C 1
ATOM 2602 O O . GLU A 1 327 ? 57.150 20.283 -93.376 1.00 55.66 327 GLU A O 1
ATOM 2607 N N . ARG A 1 328 ? 57.397 18.662 -91.846 1.00 51.72 328 ARG A N 1
ATOM 2608 C CA . ARG A 1 328 ? 58.853 18.737 -91.783 1.00 51.72 328 ARG A CA 1
ATOM 2609 C C . ARG A 1 328 ? 59.414 18.000 -93.002 1.00 51.72 328 ARG A C 1
ATOM 2611 O O . ARG A 1 328 ? 59.622 16.791 -93.003 1.00 51.72 328 ARG A O 1
ATOM 2618 N N . GLY A 1 329 ? 59.583 18.746 -94.093 1.00 51.16 329 GLY A N 1
ATOM 2619 C CA . GLY A 1 329 ? 60.151 18.243 -95.342 1.00 51.16 329 GLY A CA 1
ATOM 2620 C C . GLY A 1 329 ? 61.492 17.532 -95.123 1.00 51.16 329 GLY A C 1
ATOM 2621 O O . GLY A 1 329 ? 62.265 17.904 -94.247 1.00 51.16 329 GLY A O 1
ATOM 2622 N N . ILE A 1 330 ? 61.760 16.523 -95.954 1.00 53.72 330 ILE A N 1
ATOM 2623 C CA . ILE A 1 330 ? 62.846 15.522 -95.879 1.00 53.72 330 ILE A CA 1
ATOM 2624 C C . ILE A 1 330 ? 64.291 16.097 -95.831 1.00 53.72 330 ILE A C 1
ATOM 2626 O O . ILE A 1 330 ? 65.248 15.331 -95.859 1.00 53.72 330 ILE A O 1
ATOM 2630 N N . ILE A 1 331 ? 64.518 17.414 -95.733 1.00 51.56 331 ILE A N 1
ATOM 2631 C CA . ILE A 1 331 ? 65.869 18.001 -95.738 1.00 51.56 331 ILE A CA 1
ATOM 2632 C C . ILE A 1 331 ? 65.946 19.237 -94.824 1.00 51.56 331 ILE A C 1
ATOM 2634 O O . ILE A 1 331 ? 65.338 20.270 -95.105 1.00 51.56 331 ILE A O 1
ATOM 2638 N N . GLU A 1 332 ? 66.747 19.158 -93.757 1.00 53.69 332 GLU A N 1
ATOM 2639 C CA . GLU A 1 332 ? 67.185 20.325 -92.984 1.00 53.69 332 GLU A CA 1
ATOM 2640 C C . GLU A 1 332 ? 68.223 21.118 -93.797 1.00 53.69 332 GLU A C 1
ATOM 2642 O O . GLU A 1 332 ? 69.153 20.560 -94.377 1.00 53.69 332 GLU A O 1
ATOM 2647 N N . ILE A 1 333 ? 68.110 22.449 -93.825 1.00 52.62 333 ILE A N 1
ATOM 2648 C CA . ILE A 1 333 ? 69.087 23.334 -94.492 1.00 52.62 333 ILE A CA 1
ATOM 2649 C C . ILE A 1 333 ? 70.508 23.187 -93.898 1.00 52.62 333 ILE A C 1
ATOM 2651 O O . ILE A 1 333 ? 71.489 23.528 -94.558 1.00 52.62 333 ILE A O 1
ATOM 2655 N N . GLU A 1 334 ? 70.652 22.617 -92.697 1.00 52.94 334 GLU A N 1
ATOM 2656 C CA . GLU A 1 334 ? 71.955 22.244 -92.129 1.00 52.94 334 GLU A CA 1
ATOM 2657 C C . GLU A 1 334 ? 72.576 21.007 -92.801 1.00 52.94 334 GLU A C 1
ATOM 2659 O O . GLU A 1 334 ? 73.797 20.954 -92.951 1.00 52.94 334 GLU A O 1
ATOM 2664 N N . THR A 1 335 ? 71.774 20.063 -93.313 1.00 49.72 335 THR A N 1
ATOM 2665 C CA . THR A 1 335 ? 72.274 18.880 -94.038 1.00 49.72 335 THR A CA 1
ATOM 2666 C C . THR A 1 335 ? 72.863 19.251 -95.406 1.00 49.72 335 THR A C 1
ATOM 2668 O O . THR A 1 335 ? 73.791 18.600 -95.880 1.00 49.72 335 THR A O 1
ATOM 2671 N N . LEU A 1 336 ? 72.400 20.350 -96.018 1.00 46.09 336 LEU A N 1
ATOM 2672 C CA . LEU A 1 336 ? 72.932 20.871 -97.286 1.00 46.09 336 LEU A CA 1
ATOM 2673 C C . LEU A 1 336 ? 74.257 21.648 -97.144 1.00 46.09 336 LEU A C 1
ATOM 2675 O O . LEU A 1 336 ? 74.883 21.940 -98.156 1.00 46.09 336 LEU A O 1
ATOM 2679 N N . LYS A 1 337 ? 74.723 21.958 -95.923 1.00 50.84 337 LYS A N 1
ATOM 2680 C CA . LYS A 1 337 ? 76.028 22.617 -95.687 1.00 50.84 337 LYS A CA 1
ATOM 2681 C C . LYS A 1 337 ? 77.195 21.656 -95.436 1.00 50.84 337 LYS A C 1
ATOM 2683 O O . LYS A 1 337 ? 78.336 22.101 -95.425 1.00 50.84 337 LYS A O 1
ATOM 2688 N N . GLN A 1 338 ? 76.934 20.364 -95.231 1.00 48.38 338 GLN A N 1
ATOM 2689 C CA . GLN A 1 338 ? 77.980 19.329 -95.160 1.00 48.38 338 GLN A CA 1
ATOM 2690 C C . GLN A 1 338 ? 78.179 18.574 -96.481 1.00 48.38 338 GLN A C 1
ATOM 2692 O O . GLN A 1 338 ? 79.129 17.807 -96.606 1.00 48.38 338 GLN A O 1
ATOM 2697 N N . VAL A 1 339 ? 77.317 18.809 -97.473 1.00 42.34 339 VAL A N 1
ATOM 2698 C CA . VAL A 1 339 ? 77.439 18.248 -98.824 1.00 42.34 339 VAL A CA 1
ATOM 2699 C C . VAL A 1 339 ? 77.565 19.394 -99.832 1.00 42.34 339 VAL A C 1
ATOM 2701 O O . VAL A 1 339 ? 76.676 19.597 -100.654 1.00 42.34 339 VAL A O 1
ATOM 2704 N N . ASN A 1 340 ? 78.620 20.204 -99.682 1.00 33.62 340 ASN A N 1
ATOM 2705 C CA . ASN A 1 340 ? 79.403 20.869 -100.742 1.00 33.62 340 ASN A CA 1
ATOM 2706 C C . ASN A 1 340 ? 80.454 21.802 -100.138 1.00 33.62 340 ASN A C 1
ATOM 2708 O O . ASN A 1 340 ? 80.063 22.723 -99.385 1.00 33.62 340 ASN A O 1
#

Mean predicted aligned error: 15.22 Å

Sequence (340 aa):
MADITLDDLQKNLGRNLQPTQDTDSLVEEVKNELAVIDRGELKPEQRQRVDEIKSELDLLDSNQTVTFGVGAQRKLSDFSDTILNKVKNKDTGEAGALLSDLLVNVKSLEIDELGESKGFLSNIPFISSIRKKIEKFKAKYENVEVQIDRIEGQLDKARIQMLKDIAMFDELYARNLEYFYELQLYIRAGEEIIDETRNVTIPKIRQEAAGSEDHMSAQLVADFEDTVNRFEKKVHDLKLSKTMSIQTAPQIKLIQNNDKLLVDKIQTAILNTIPLWKSQIVIALGLARQETALKLQKEVSDTTNELLLKNSAKLKQNTVEVAKESERGIIEIETLKQVN

Solvent-accessible surface area (backbone atoms only — not comparable to full-atom values): 19018 Å² total; per-residue (Å²): 130,83,88,80,46,74,66,57,54,52,53,51,61,56,55,79,74,62,90,74,79,61,63,67,51,52,35,51,50,50,43,49,53,52,55,49,60,71,71,48,80,73,50,72,71,53,45,52,52,22,53,50,56,46,72,72,58,48,80,87,40,66,65,53,47,71,49,58,60,45,68,54,59,46,57,54,51,59,49,51,52,52,48,50,61,62,51,74,77,53,83,87,67,52,58,68,52,46,56,50,51,51,53,50,57,56,50,64,75,67,64,80,81,87,75,78,90,80,76,90,86,78,86,84,75,86,65,56,72,62,51,51,51,53,50,53,51,50,53,53,45,57,56,44,53,55,48,50,53,50,43,49,54,50,46,51,51,45,38,55,50,40,56,52,48,37,53,51,40,53,52,47,46,52,53,44,49,54,43,36,54,49,37,51,39,49,36,51,26,45,51,53,50,49,52,47,38,63,73,48,49,50,58,50,53,51,55,53,30,73,73,46,91,53,84,60,42,59,53,54,50,52,55,50,51,51,47,50,56,52,34,52,50,49,39,49,54,43,51,52,52,37,52,50,38,58,61,44,47,30,56,46,53,50,53,38,50,52,40,51,55,48,38,54,50,50,49,45,37,61,72,48,49,49,54,50,50,55,51,51,53,53,50,51,53,52,49,54,51,50,54,48,52,51,51,51,50,50,51,52,51,50,52,49,52,51,51,52,51,53,50,52,52,52,52,52,49,51,50,50,51,50,50,54,55,68,68,52,62,99,68,59,78,72,64,60,62,78,70,116

Nearest PDB structures (foldseek):
  8i4v-assembly1_B  TM=5.653E-01  e=4.444E-01  Saccharomyces cerevisiae S288C
  8to0-assembly1_BK  TM=4.588E-01  e=6.840E-01  Mus musculus
  7a0g-assembly1_FFF  TM=2.954E-01  e=1.162E-01  Serratia marcescens
  8snb-assembly1_8F  TM=4.105E-01  e=9.567E-01  Strongylocentrotus purpuratus
  8otz-assembly1_EU  TM=4.580E-01  e=4.651E+00  Bos taurus

Secondary structure (DSSP, 8-state):
-----HHHHHHHHHHTT--SSHHHHHHHHHHHHHHHHHHSPPPHHHHHHHHHHHHH--TT-HHHHHHTTHHHHHHHHHHHHHHHHHHHTS-TTHHHHHHHHHHHHHHTTSS-TT-----S---S-TTHHHHHHHHHHHHHHHHHHHHHHHHHHHHHHHHHHHHHHHHHHHHHHHHHHHHHHHHHHHHHHHHHHHHHIIIIIHHHHHHHHHT-S-TTHHHHHHHHHHHHHHHHHHHHHHHHHHHHHHHHHHHHHHHHHHHHHHHHHHHHIIIIIHHHHHHHHHHHHHHHHHHHHHHHHHHHHHHHHHHHHHHHHHHHHHHHHHHHHHSS-S--TTGGGS--

Foldseek 3Di:
DDPQDPVNVVVVVVVLPDPDDPLVVLLVVLLVVLVCVLPDDQDPVLVVLLVVLLVPDDLVPLVSLVCQCVVLVVLLVVLVVVVCVVPVPDDLPVQVVLVVVLVVLLVVLVDDPPDDDDDDDDPDDPPPVLVVVLVVNVVSVVVSVVSLVVSLVVLVVSLVVLVVVLVSLVVSLVSLVVSLSSLSSSLVSLVVVLCCCVPPVLVVLVVVLVPDPDPCSVVVSVVSVVSSVSSVVVSVVSVVVSVVSSNVNSVSVSSSVVSVSSSVVSVCCSPPVSVVSVVVSVVVSVVSVVVSVVVVVVVVVVVVVVVVVVVVVVVVVVVVVVVVVVVVPPDDPVVVVVVD

pLDDT: mean 74.07, std 16.28, range [31.83, 96.69]

Radius of gyration: 45.26 Å; Cα contacts (8 Å, |Δi|>4): 167; chains: 1; bounding box: 106×36×156 Å